Protein AF-B9DIA1-F1 (afdb_monomer_lite)

Structure (mmCIF, N/CA/C/O backbone):
data_AF-B9DIA1-F1
#
_entry.id   AF-B9DIA1-F1
#
loop_
_atom_site.group_PDB
_atom_site.id
_atom_site.type_symbol
_atom_site.label_atom_id
_atom_site.label_alt_id
_atom_site.label_comp_id
_atom_site.label_asym_id
_atom_site.label_entity_id
_atom_site.label_seq_id
_atom_site.pdbx_PDB_ins_code
_atom_site.Cartn_x
_atom_site.Cartn_y
_atom_site.Cartn_z
_atom_site.occupancy
_atom_site.B_iso_or_equiv
_atom_site.auth_seq_id
_atom_site.auth_comp_id
_atom_site.auth_asym_id
_atom_site.auth_atom_id
_atom_site.pdbx_PDB_model_num
ATOM 1 N N . MET A 1 1 ? 8.111 -30.195 0.431 1.00 26.09 1 MET A N 1
ATOM 2 C CA . MET A 1 1 ? 9.380 -29.649 0.959 1.00 26.09 1 MET A CA 1
ATOM 3 C C . MET A 1 1 ? 9.439 -28.210 0.476 1.00 26.09 1 MET A C 1
ATOM 5 O O . MET A 1 1 ? 9.763 -27.984 -0.678 1.00 26.09 1 MET A O 1
ATOM 9 N N . PHE A 1 2 ? 8.934 -27.266 1.271 1.00 26.45 2 PHE A N 1
ATOM 10 C CA . PHE A 1 2 ? 8.778 -25.879 0.830 1.00 26.45 2 PHE A CA 1
ATOM 11 C C . PHE A 1 2 ? 10.071 -25.127 1.120 1.00 26.45 2 PHE A C 1
ATOM 13 O O . PHE A 1 2 ? 10.396 -24.874 2.279 1.00 26.45 2 PHE A O 1
ATOM 20 N N . ALA A 1 3 ? 10.821 -24.806 0.069 1.00 26.73 3 ALA A N 1
ATOM 21 C CA . ALA A 1 3 ? 11.857 -23.794 0.146 1.00 26.73 3 ALA A CA 1
ATOM 22 C C . ALA A 1 3 ? 11.149 -22.438 0.263 1.00 26.73 3 ALA A C 1
ATOM 24 O O . ALA A 1 3 ? 10.861 -21.782 -0.731 1.00 26.73 3 ALA A O 1
ATOM 25 N N . VAL A 1 4 ? 10.802 -22.054 1.492 1.00 39.19 4 VAL A N 1
ATOM 26 C CA . VAL A 1 4 ? 10.502 -20.659 1.812 1.00 39.19 4 VAL A CA 1
ATOM 27 C C . VAL A 1 4 ? 11.806 -19.917 1.552 1.00 39.19 4 VAL A C 1
ATOM 29 O O . VAL A 1 4 ? 12.774 -20.090 2.294 1.00 39.19 4 VAL A O 1
ATOM 32 N N . GLY A 1 5 ? 11.876 -19.199 0.433 1.00 39.19 5 GLY A N 1
ATOM 33 C CA . GLY A 1 5 ? 13.055 -18.436 0.052 1.00 39.19 5 GLY A CA 1
ATOM 34 C C . GLY A 1 5 ? 13.429 -17.496 1.190 1.00 39.19 5 GLY A C 1
ATOM 35 O O . GLY A 1 5 ? 12.725 -16.526 1.466 1.00 39.19 5 GLY A O 1
ATOM 36 N N . HIS A 1 6 ? 14.530 -17.795 1.880 1.00 43.09 6 HIS A N 1
ATOM 37 C CA . HIS A 1 6 ? 15.148 -16.888 2.836 1.00 43.09 6 HIS A CA 1
ATOM 38 C C . HIS A 1 6 ? 15.770 -15.731 2.051 1.00 43.09 6 HIS A C 1
ATOM 40 O O . HIS A 1 6 ? 16.981 -15.676 1.840 1.00 43.09 6 HIS A O 1
ATOM 46 N N . SER A 1 7 ? 14.935 -14.800 1.593 1.00 57.72 7 SER A N 1
ATOM 47 C CA . SER A 1 7 ? 15.432 -13.556 1.031 1.00 57.72 7 SER A CA 1
ATOM 48 C C . SER A 1 7 ? 16.146 -12.786 2.134 1.00 57.72 7 SER A C 1
ATOM 50 O O . SER A 1 7 ? 15.556 -12.425 3.158 1.00 57.72 7 SER A O 1
ATOM 52 N N . LYS A 1 8 ? 17.423 -12.475 1.899 1.00 61.97 8 LYS A N 1
ATOM 53 C CA . LYS A 1 8 ? 18.201 -11.541 2.728 1.00 61.97 8 LYS A CA 1
ATOM 54 C C . LYS A 1 8 ? 17.528 -10.167 2.847 1.00 61.97 8 LYS A C 1
ATOM 56 O O . LYS A 1 8 ? 17.852 -9.411 3.761 1.00 61.97 8 LYS A O 1
ATOM 61 N N . TYR A 1 9 ? 16.576 -9.870 1.962 1.00 65.69 9 TYR A N 1
ATOM 62 C CA . TYR A 1 9 ? 15.891 -8.596 1.889 1.00 65.69 9 TYR A CA 1
ATOM 63 C C . TYR A 1 9 ? 14.468 -8.589 2.460 1.00 65.69 9 TYR A C 1
ATOM 65 O O . TYR A 1 9 ? 13.892 -7.522 2.607 1.00 65.69 9 TYR A O 1
ATOM 73 N N . ALA A 1 10 ? 13.911 -9.721 2.907 1.00 61.50 10 ALA A N 1
ATOM 74 C CA . ALA A 1 10 ? 12.612 -9.712 3.599 1.00 61.50 10 ALA A CA 1
ATOM 75 C C . ALA A 1 10 ? 12.605 -8.801 4.850 1.00 61.50 10 ALA A C 1
ATOM 77 O O . ALA A 1 10 ? 11.566 -8.336 5.295 1.00 61.50 10 ALA A O 1
ATOM 78 N N . LYS A 1 11 ? 13.783 -8.522 5.425 1.00 71.50 11 LYS A N 1
ATOM 79 C CA . LYS A 1 11 ? 13.953 -7.634 6.587 1.00 71.50 11 LYS A CA 1
ATOM 80 C C . LYS A 1 11 ? 13.955 -6.143 6.239 1.00 71.50 11 LYS A C 1
ATOM 82 O O . LYS A 1 11 ? 14.090 -5.319 7.143 1.00 71.50 11 LYS A O 1
ATOM 87 N N . THR A 1 12 ? 13.883 -5.795 4.957 1.00 75.12 12 THR A N 1
ATOM 88 C CA . THR A 1 12 ? 14.026 -4.414 4.478 1.00 75.12 12 THR A CA 1
ATOM 89 C C . THR A 1 12 ? 12.683 -3.737 4.218 1.00 75.12 12 THR A C 1
ATOM 91 O O . THR A 1 12 ? 12.644 -2.545 3.918 1.00 75.12 12 THR A O 1
ATOM 94 N N . THR A 1 13 ? 11.593 -4.486 4.362 1.00 84.00 13 THR A N 1
ATOM 95 C CA . THR A 1 13 ? 10.213 -4.019 4.245 1.00 84.00 13 THR A CA 1
ATOM 96 C C . THR A 1 13 ? 9.634 -3.718 5.618 1.00 84.00 13 THR A C 1
ATOM 98 O O . THR A 1 13 ? 10.047 -4.309 6.618 1.00 84.00 13 THR A O 1
ATOM 101 N N . ILE A 1 14 ? 8.659 -2.818 5.667 1.00 90.31 14 ILE A N 1
ATOM 102 C CA . ILE A 1 14 ? 7.935 -2.500 6.898 1.00 90.31 14 ILE A CA 1
ATOM 103 C C . ILE A 1 14 ? 6.969 -3.649 7.209 1.00 90.31 14 ILE A C 1
ATOM 105 O O . ILE A 1 14 ? 6.262 -4.135 6.328 1.00 90.31 14 ILE A O 1
ATOM 109 N N . SER A 1 15 ? 6.983 -4.115 8.454 1.00 89.81 15 SER A N 1
ATOM 110 C CA . SER A 1 15 ? 6.113 -5.190 8.943 1.00 89.81 15 SER A CA 1
ATOM 111 C C . SER A 1 15 ? 4.741 -4.678 9.392 1.00 89.81 15 SER A C 1
ATOM 113 O O . SER A 1 15 ? 4.555 -3.493 9.670 1.00 89.81 15 SER A O 1
ATOM 115 N N . ALA A 1 16 ? 3.774 -5.591 9.517 1.00 89.88 16 ALA A N 1
ATOM 116 C CA . ALA A 1 16 ? 2.449 -5.275 10.049 1.00 89.88 16 ALA A CA 1
ATOM 117 C C . ALA A 1 16 ? 2.522 -4.748 11.494 1.00 89.88 16 ALA A C 1
ATOM 119 O O . ALA A 1 16 ? 1.790 -3.831 11.860 1.00 89.88 16 ALA A O 1
ATOM 120 N N . GLU A 1 17 ? 3.428 -5.288 12.309 1.00 91.31 17 GLU A N 1
ATOM 121 C CA . GLU A 1 17 ? 3.658 -4.834 13.680 1.00 91.31 17 GLU A CA 1
ATOM 122 C C . GLU A 1 17 ? 4.217 -3.406 13.723 1.00 91.31 17 GLU A C 1
ATOM 124 O O . GLU A 1 17 ? 3.811 -2.613 14.569 1.00 91.31 17 GLU A O 1
ATOM 129 N N . GLU A 1 18 ? 5.118 -3.049 12.805 1.00 93.31 18 GLU A N 1
ATOM 130 C CA . GLU A 1 18 ? 5.654 -1.685 12.689 1.00 93.31 18 GLU A CA 1
ATOM 131 C C . GLU A 1 18 ? 4.580 -0.677 12.245 1.00 93.31 18 GLU A C 1
ATOM 133 O O . GLU A 1 18 ? 4.531 0.433 12.779 1.00 93.31 18 GLU A O 1
ATOM 138 N N . LEU A 1 19 ? 3.676 -1.071 11.338 1.00 90.75 19 LEU A N 1
ATOM 139 C CA . LEU A 1 19 ? 2.513 -0.256 10.963 1.00 90.75 19 LEU A CA 1
ATOM 140 C C . LEU A 1 19 ? 1.576 -0.024 12.154 1.00 90.75 19 LEU A C 1
ATOM 142 O O . LEU A 1 19 ? 1.240 1.119 12.453 1.00 90.75 19 LEU A O 1
ATOM 146 N N . LEU A 1 20 ? 1.218 -1.083 12.888 1.00 89.06 20 LEU A N 1
ATOM 147 C CA . LEU A 1 20 ? 0.354 -0.986 14.073 1.00 89.06 20 LEU A CA 1
ATOM 148 C C . LEU A 1 20 ? 0.977 -0.145 15.197 1.00 89.06 20 LEU A C 1
ATOM 150 O O . LEU A 1 20 ? 0.259 0.502 15.956 1.00 89.06 20 LEU A O 1
ATOM 154 N N . ASN A 1 21 ? 2.306 -0.145 15.299 1.00 93.06 21 ASN A N 1
ATOM 155 C CA . ASN A 1 21 ? 3.056 0.669 16.256 1.00 93.06 21 ASN A CA 1
ATOM 156 C C . ASN A 1 21 ? 3.363 2.083 15.736 1.00 93.06 21 ASN A C 1
ATOM 158 O O . ASN A 1 21 ? 4.085 2.833 16.399 1.00 93.06 21 ASN A O 1
ATOM 162 N N . HIS A 1 22 ? 2.862 2.441 14.551 1.00 91.56 22 HIS A N 1
ATOM 163 C CA . HIS A 1 22 ? 3.059 3.729 13.890 1.00 91.56 22 HIS A CA 1
ATOM 164 C C . HIS A 1 22 ? 4.525 4.167 13.762 1.00 91.56 22 HIS A C 1
ATOM 166 O O . HIS A 1 22 ? 4.839 5.367 13.710 1.00 91.56 22 HIS A O 1
ATOM 172 N N . SER A 1 23 ? 5.455 3.207 13.743 1.00 92.56 23 SER A N 1
ATOM 173 C CA . SER A 1 23 ? 6.879 3.497 13.649 1.00 92.56 23 SER A CA 1
ATOM 174 C C . SER A 1 23 ? 7.719 2.301 13.208 1.00 92.56 23 SER A C 1
ATOM 176 O O . SER A 1 23 ? 7.414 1.149 13.506 1.00 92.56 23 SER A O 1
ATOM 178 N N . TYR A 1 24 ? 8.819 2.593 12.520 1.00 92.62 24 TYR A N 1
ATOM 179 C CA . TYR A 1 24 ? 9.782 1.602 12.053 1.00 92.62 24 TYR A CA 1
ATOM 180 C C . TYR A 1 24 ? 11.210 2.140 12.144 1.00 92.62 24 TYR A C 1
ATOM 182 O O . TYR A 1 24 ? 11.447 3.351 12.172 1.00 92.62 24 TYR A O 1
ATOM 190 N N . GLU A 1 25 ? 12.179 1.229 12.171 1.00 91.88 25 GLU A N 1
ATOM 191 C CA . GLU A 1 25 ? 13.598 1.579 12.125 1.00 91.88 25 GLU A CA 1
ATOM 192 C C . GLU A 1 25 ? 14.085 1.585 10.669 1.00 91.88 25 GLU A C 1
ATOM 194 O O . GLU A 1 25 ? 14.024 0.562 9.979 1.00 91.88 25 GLU A O 1
ATOM 199 N N . LYS A 1 26 ? 14.588 2.734 10.207 1.00 89.62 26 LYS A N 1
ATOM 200 C CA . LYS A 1 26 ? 15.206 2.903 8.888 1.00 89.62 26 LYS A CA 1
ATOM 201 C C . LYS A 1 26 ? 16.724 2.958 9.009 1.00 89.62 26 LYS A C 1
ATOM 203 O O . LYS A 1 26 ? 17.257 3.648 9.878 1.00 89.62 26 LYS A O 1
ATOM 208 N N . LEU A 1 27 ? 17.422 2.270 8.110 1.00 85.56 27 LEU A N 1
ATOM 209 C CA . LEU A 1 27 ? 18.862 2.408 7.935 1.00 85.56 27 LEU A CA 1
ATOM 210 C C . LEU A 1 27 ? 19.152 3.590 7.003 1.00 85.56 27 LEU A C 1
ATOM 212 O O . LEU A 1 27 ? 18.959 3.486 5.795 1.00 85.56 27 LEU A O 1
ATOM 216 N N . ASP A 1 28 ? 19.645 4.688 7.568 1.00 79.44 28 ASP A N 1
ATOM 217 C CA . ASP A 1 28 ? 20.078 5.888 6.853 1.00 79.44 28 ASP A CA 1
ATOM 218 C C . ASP A 1 28 ? 21.578 6.100 7.083 1.00 79.44 28 ASP A C 1
ATOM 220 O O . ASP A 1 28 ? 22.024 6.295 8.214 1.00 79.44 28 ASP A O 1
ATOM 224 N N . SER A 1 29 ? 22.375 6.038 6.013 1.00 74.94 29 SER A N 1
ATOM 225 C CA . SER A 1 29 ? 23.811 6.355 6.045 1.00 74.94 29 SER A CA 1
ATOM 226 C C . SER A 1 29 ? 24.568 5.644 7.183 1.00 74.94 29 SER A C 1
ATOM 228 O O . SER A 1 29 ? 25.340 6.255 7.920 1.00 74.94 29 SER A O 1
ATOM 230 N N . LEU A 1 30 ? 24.311 4.334 7.335 1.00 76.31 30 LEU A N 1
ATOM 231 C CA . LEU A 1 30 ? 24.835 3.434 8.382 1.00 76.31 30 LEU A CA 1
ATOM 232 C C . LEU A 1 30 ? 24.306 3.675 9.808 1.00 76.31 30 LEU A C 1
ATOM 234 O O . LEU A 1 30 ? 24.687 2.951 10.729 1.00 76.31 30 LEU A O 1
ATOM 238 N N . LYS A 1 31 ? 23.404 4.636 10.006 1.00 85.88 31 LYS A N 1
ATOM 239 C CA . LYS A 1 31 ? 22.716 4.878 11.276 1.00 85.88 31 LYS A CA 1
ATOM 240 C C . LYS A 1 31 ? 21.294 4.343 11.224 1.00 85.88 31 LYS A C 1
ATOM 242 O O . LYS A 1 31 ? 20.602 4.436 10.217 1.00 85.88 31 LYS A O 1
ATOM 247 N N . LYS A 1 32 ? 20.852 3.792 12.347 1.00 89.31 32 LYS A N 1
ATOM 248 C CA . LYS A 1 32 ? 19.460 3.404 12.560 1.00 89.31 32 LYS A CA 1
ATOM 249 C C . LYS A 1 32 ? 18.694 4.615 13.073 1.00 89.31 32 LYS A C 1
ATOM 251 O O . LYS A 1 32 ? 19.095 5.215 14.069 1.00 89.31 32 LYS A O 1
ATOM 256 N N . VAL A 1 33 ? 17.632 4.987 12.373 1.00 91.12 33 VAL A N 1
ATOM 257 C CA . VAL A 1 33 ? 16.794 6.143 12.697 1.00 91.12 33 VAL A CA 1
ATOM 258 C C . VAL A 1 33 ? 15.352 5.676 12.821 1.00 91.12 33 VAL A C 1
ATOM 260 O O . VAL A 1 33 ? 14.835 5.015 11.922 1.00 91.12 33 VAL A O 1
ATOM 263 N N . GLN A 1 34 ? 14.690 6.045 13.917 1.00 93.31 34 GLN A N 1
ATOM 264 C CA . GLN A 1 34 ? 13.260 5.801 14.075 1.00 93.31 34 GLN A CA 1
ATOM 265 C C . GLN A 1 34 ? 12.476 6.740 13.151 1.00 93.31 34 GLN A C 1
ATOM 267 O O . GLN A 1 34 ? 12.693 7.955 13.155 1.00 93.31 34 GLN A O 1
ATOM 272 N N . LYS A 1 35 ? 11.555 6.190 12.365 1.00 90.75 35 LYS A N 1
ATOM 273 C CA . LYS A 1 35 ? 10.621 6.937 11.518 1.00 90.75 35 LYS A CA 1
ATOM 274 C C . LYS A 1 35 ? 9.199 6.649 11.973 1.00 90.75 35 LYS A C 1
ATOM 276 O O . LYS A 1 35 ? 8.885 5.513 12.316 1.00 90.75 35 LYS A O 1
ATOM 281 N N . SER A 1 36 ? 8.352 7.675 11.988 1.00 90.88 36 SER A N 1
ATOM 282 C CA . SER A 1 36 ? 6.913 7.482 12.167 1.00 90.88 36 SER A CA 1
ATOM 283 C C . SER A 1 36 ? 6.285 7.088 10.834 1.00 90.88 36 SER A C 1
ATOM 285 O O . SER A 1 36 ? 6.739 7.531 9.778 1.00 90.88 36 SER A O 1
ATOM 287 N N . ILE A 1 37 ? 5.254 6.257 10.895 1.00 90.12 37 ILE A N 1
ATOM 288 C CA . ILE A 1 37 ? 4.441 5.871 9.750 1.00 90.12 37 ILE A CA 1
ATOM 289 C C . ILE A 1 37 ? 2.981 5.798 10.180 1.00 90.12 37 ILE A C 1
ATOM 291 O O . ILE A 1 37 ? 2.674 5.360 11.284 1.00 90.12 37 ILE A O 1
ATOM 295 N N . GLN A 1 38 ? 2.085 6.259 9.316 1.00 87.12 38 GLN A N 1
ATOM 296 C CA . GLN A 1 38 ? 0.641 6.123 9.522 1.00 87.12 38 GLN A CA 1
ATOM 297 C C . GLN A 1 38 ? 0.062 5.101 8.554 1.00 87.12 38 GLN A C 1
ATOM 299 O O . GLN A 1 38 ? -0.690 4.225 8.963 1.00 87.12 38 GLN A O 1
ATOM 304 N N . ASN A 1 39 ? 0.484 5.193 7.293 1.00 88.94 39 ASN A N 1
ATOM 305 C CA . ASN A 1 39 ? 0.071 4.310 6.220 1.00 88.94 39 ASN A CA 1
ATOM 306 C C . ASN A 1 39 ? 1.285 3.974 5.348 1.00 88.94 39 ASN A C 1
ATOM 308 O O . ASN A 1 39 ? 2.238 4.754 5.305 1.00 88.94 39 ASN A O 1
ATOM 312 N N . ILE A 1 40 ? 1.228 2.850 4.642 1.00 91.75 40 ILE A N 1
ATOM 313 C CA . ILE A 1 40 ? 2.146 2.513 3.550 1.00 91.75 40 ILE A CA 1
ATOM 314 C C . ILE A 1 40 ? 1.403 2.629 2.222 1.00 91.75 40 ILE A C 1
ATOM 316 O O . I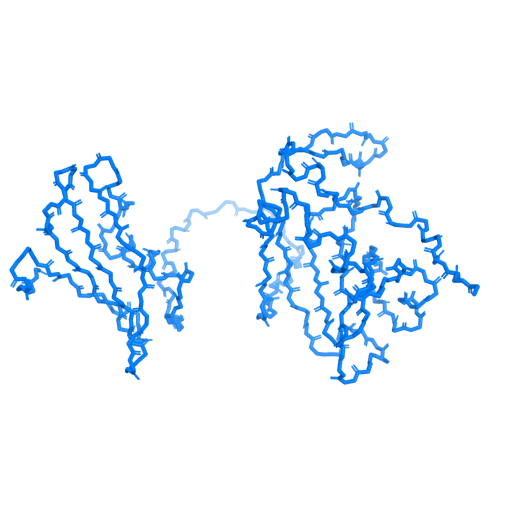LE A 1 40 ? 0.264 2.166 2.111 1.00 91.75 40 ILE A O 1
ATOM 320 N N . LYS A 1 41 ? 2.038 3.254 1.228 1.00 92.12 41 LYS A N 1
ATOM 321 C CA . LYS A 1 41 ? 1.460 3.434 -0.102 1.00 92.12 41 LYS A CA 1
ATOM 322 C C . LYS A 1 41 ? 2.241 2.600 -1.103 1.00 92.12 41 LYS A C 1
ATOM 324 O O . LYS A 1 41 ? 3.439 2.784 -1.282 1.00 92.12 41 LYS A O 1
ATOM 329 N N . PHE A 1 42 ? 1.533 1.727 -1.799 1.00 92.75 42 PHE A N 1
ATOM 330 C CA . PHE A 1 42 ? 2.033 1.054 -2.984 1.00 92.75 42 PHE A CA 1
ATOM 331 C C . PHE A 1 42 ? 1.466 1.733 -4.226 1.00 92.75 42 PHE A C 1
ATOM 333 O O . PHE A 1 42 ? 0.270 2.010 -4.297 1.00 92.75 42 PHE A O 1
ATOM 340 N N . GLN A 1 43 ? 2.309 1.990 -5.214 1.00 92.00 43 GLN A N 1
ATOM 341 C CA . GLN A 1 43 ? 1.903 2.502 -6.518 1.00 92.00 43 GLN A CA 1
ATOM 342 C C . GLN A 1 43 ? 2.279 1.505 -7.599 1.00 92.00 43 GLN A C 1
ATOM 344 O O . GLN A 1 43 ? 3.376 0.955 -7.569 1.00 92.00 43 GLN A O 1
ATOM 349 N N . ARG A 1 44 ? 1.371 1.253 -8.537 1.00 91.56 44 ARG A N 1
ATOM 350 C CA . ARG A 1 44 ? 1.633 0.377 -9.672 1.00 91.56 44 ARG A CA 1
ATOM 351 C C . ARG A 1 44 ? 2.705 0.997 -10.556 1.00 91.56 44 ARG A C 1
ATOM 353 O O . ARG A 1 44 ? 2.707 2.198 -10.794 1.00 91.56 44 ARG A O 1
ATOM 360 N N . THR A 1 45 ? 3.620 0.180 -11.041 1.00 87.56 45 THR A N 1
ATOM 361 C CA . THR A 1 45 ? 4.660 0.588 -11.981 1.00 87.56 45 THR A CA 1
ATOM 362 C C . THR A 1 45 ? 4.135 0.579 -13.413 1.00 87.56 45 THR A C 1
ATOM 364 O O . THR A 1 45 ? 3.107 -0.033 -13.701 1.00 87.56 45 THR A O 1
ATOM 367 N N . PHE A 1 46 ? 4.866 1.189 -14.344 1.00 83.06 46 PHE A N 1
ATOM 368 C CA . PHE A 1 46 ? 4.525 1.088 -15.764 1.00 83.06 46 PHE A CA 1
ATOM 369 C C . PHE A 1 46 ? 4.674 -0.348 -16.284 1.00 83.06 46 PHE A C 1
ATOM 371 O O . PHE A 1 46 ? 5.582 -1.081 -15.880 1.00 83.06 46 PHE A O 1
ATOM 378 N N . ASP A 1 47 ? 3.821 -0.725 -17.237 1.00 80.31 47 ASP A N 1
ATOM 379 C CA . ASP A 1 47 ? 3.948 -2.001 -17.938 1.00 80.31 47 ASP A CA 1
ATOM 380 C C . ASP A 1 47 ? 5.335 -2.121 -18.585 1.00 80.31 47 ASP A C 1
ATOM 382 O O . ASP A 1 47 ? 5.808 -1.222 -19.285 1.00 80.31 47 ASP A O 1
ATOM 386 N N . GLY A 1 48 ? 6.003 -3.250 -18.345 1.00 75.06 48 GLY A N 1
ATOM 387 C CA . GLY A 1 48 ? 7.347 -3.507 -18.862 1.00 75.06 48 GLY A CA 1
ATOM 388 C C . GLY A 1 48 ? 8.488 -2.885 -18.050 1.00 75.06 48 GLY A C 1
ATOM 389 O O . GLY A 1 48 ? 9.642 -3.042 -18.454 1.00 75.06 48 GLY A O 1
ATOM 390 N N . GLN A 1 49 ? 8.213 -2.247 -16.901 1.00 81.75 49 GLN A N 1
ATOM 391 C CA . GLN A 1 49 ? 9.256 -1.773 -15.975 1.00 81.75 49 GLN A CA 1
ATOM 392 C C . GLN A 1 49 ? 10.139 -2.921 -15.456 1.00 81.75 49 GLN A C 1
ATOM 394 O O . GLN A 1 49 ? 11.325 -2.704 -15.205 1.00 81.75 49 GLN A O 1
ATOM 399 N N . VAL A 1 50 ? 9.601 -4.144 -15.359 1.00 87.69 50 VAL A N 1
ATOM 400 C CA . VAL A 1 50 ? 10.364 -5.360 -15.044 1.00 87.69 50 VAL A CA 1
ATOM 401 C C . VAL A 1 50 ? 10.560 -6.193 -16.318 1.00 87.69 50 VAL A C 1
ATOM 403 O O . VAL A 1 50 ? 9.635 -6.877 -16.771 1.00 87.69 50 VAL A O 1
ATOM 406 N N . PRO A 1 51 ? 11.768 -6.202 -16.918 1.00 85.19 51 PRO A N 1
ATOM 407 C CA . PRO A 1 51 ? 12.030 -6.991 -18.113 1.00 85.19 51 PRO A CA 1
ATOM 408 C C . PRO A 1 51 ? 11.789 -8.485 -17.879 1.00 85.19 51 PRO A C 1
ATOM 410 O O . PRO A 1 51 ? 12.311 -9.081 -16.930 1.00 85.19 51 PRO A O 1
ATOM 413 N N . GLY A 1 52 ? 11.016 -9.094 -18.779 1.00 80.62 52 GLY A N 1
ATOM 414 C CA . GLY A 1 52 ? 10.667 -10.512 -18.723 1.00 80.62 52 GLY A CA 1
ATOM 415 C C . GLY A 1 52 ? 9.529 -10.856 -17.760 1.00 80.62 52 GLY A C 1
ATOM 416 O O . GLY A 1 52 ? 9.315 -12.043 -17.520 1.00 80.62 52 GLY A O 1
ATOM 417 N N . GLN A 1 53 ? 8.812 -9.867 -17.207 1.00 85.25 53 GLN A N 1
ATOM 418 C CA . GLN A 1 53 ? 7.614 -10.145 -16.412 1.00 85.25 53 GLN A CA 1
ATOM 419 C C . GLN A 1 53 ? 6.548 -10.881 -17.241 1.00 85.25 53 GLN A C 1
ATOM 421 O O . GLN A 1 53 ? 6.354 -10.550 -18.416 1.00 85.25 53 GLN A O 1
ATOM 426 N N . PRO A 1 54 ? 5.840 -11.867 -16.663 1.00 77.94 54 PRO A N 1
ATOM 427 C CA . PRO A 1 54 ? 4.696 -12.471 -17.327 1.00 77.94 54 PRO A CA 1
ATOM 428 C C . PRO A 1 54 ? 3.524 -11.479 -17.385 1.00 77.94 54 PRO A C 1
ATOM 430 O O . PRO A 1 54 ? 3.425 -10.559 -16.577 1.00 77.94 54 PRO A O 1
ATOM 433 N N . SER A 1 55 ? 2.612 -11.672 -18.340 1.00 79.69 55 SER A N 1
ATOM 434 C CA . SER A 1 55 ? 1.502 -10.741 -18.599 1.00 79.69 55 SER A CA 1
ATOM 435 C C . SER A 1 55 ? 0.465 -10.659 -17.477 1.00 79.69 55 SER A C 1
ATOM 437 O O . SER A 1 55 ? -0.331 -9.732 -17.462 1.00 79.69 55 SER A O 1
ATOM 439 N N . ASN A 1 56 ? 0.435 -11.642 -16.575 1.00 81.56 56 ASN A N 1
ATOM 440 C CA . ASN A 1 56 ? -0.445 -11.673 -15.407 1.00 81.56 56 ASN A CA 1
ATOM 441 C C . ASN A 1 56 ? 0.268 -11.219 -14.122 1.00 81.56 56 ASN A C 1
ATOM 443 O O . ASN A 1 56 ? -0.147 -11.601 -13.028 1.00 81.56 56 ASN A O 1
ATOM 447 N N . MET A 1 57 ? 1.384 -10.497 -14.253 1.00 85.81 57 MET A N 1
ATOM 448 C CA . MET A 1 57 ? 2.115 -9.949 -13.121 1.00 85.81 57 MET A CA 1
ATOM 449 C C . MET A 1 57 ? 2.024 -8.434 -13.110 1.00 85.81 57 MET A C 1
ATOM 451 O O . MET A 1 57 ? 2.544 -7.768 -14.007 1.00 85.81 57 MET A O 1
ATOM 455 N N . ASP A 1 58 ? 1.442 -7.928 -12.034 1.00 91.56 58 ASP A N 1
ATOM 456 C CA . ASP A 1 58 ? 1.450 -6.516 -11.700 1.00 91.56 58 ASP A CA 1
ATOM 457 C C . ASP A 1 58 ? 2.599 -6.231 -10.748 1.00 91.56 58 ASP A C 1
ATOM 459 O O . ASP A 1 58 ? 2.953 -7.050 -9.896 1.00 91.56 58 ASP A O 1
ATOM 463 N N . VAL A 1 59 ? 3.224 -5.074 -10.914 1.00 92.75 59 VAL A N 1
ATOM 464 C CA . VAL A 1 59 ? 4.356 -4.661 -10.094 1.00 92.75 59 VAL A CA 1
ATOM 465 C C . VAL A 1 59 ? 4.007 -3.335 -9.450 1.00 92.75 59 VAL A C 1
ATOM 467 O O . VAL A 1 59 ? 3.442 -2.447 -10.082 1.00 92.75 59 VAL A O 1
ATOM 470 N N . TYR A 1 60 ? 4.315 -3.236 -8.166 1.00 93.44 60 TYR A N 1
ATOM 471 C CA . TYR A 1 60 ? 4.077 -2.065 -7.350 1.00 93.44 60 TYR A CA 1
ATOM 472 C C . TYR A 1 60 ? 5.354 -1.675 -6.620 1.00 93.44 60 TYR A C 1
ATOM 474 O O . TYR A 1 60 ? 6.185 -2.528 -6.302 1.00 93.44 60 TYR A O 1
ATOM 482 N N . GLU A 1 61 ? 5.484 -0.400 -6.292 1.00 92.12 61 GLU A N 1
ATOM 483 C CA . GLU A 1 61 ? 6.595 0.142 -5.522 1.00 92.12 61 GLU A CA 1
ATOM 484 C C . GLU A 1 61 ? 6.106 1.009 -4.357 1.00 92.12 61 GLU A C 1
ATOM 486 O O . GLU A 1 61 ? 5.009 1.563 -4.390 1.00 92.12 61 GLU A O 1
ATOM 491 N N . SER A 1 62 ? 6.912 1.099 -3.303 1.00 91.56 62 SER A N 1
ATOM 492 C CA . SER A 1 62 ? 6.646 1.895 -2.102 1.00 91.56 62 SER A CA 1
ATOM 493 C C . SER A 1 62 ? 7.907 2.645 -1.689 1.00 91.56 62 SER A C 1
ATOM 495 O O . SER A 1 62 ? 8.980 2.045 -1.541 1.00 91.56 62 SER A O 1
ATOM 497 N N . TYR A 1 63 ? 7.773 3.950 -1.450 1.00 88.69 63 TYR A N 1
ATOM 498 C CA . TYR A 1 63 ? 8.851 4.803 -0.932 1.00 88.69 63 TYR A CA 1
ATOM 499 C C . TYR A 1 63 ? 9.090 4.586 0.561 1.00 88.69 63 TYR A C 1
ATOM 501 O O . TYR A 1 63 ? 10.182 4.860 1.077 1.00 88.69 63 TYR A O 1
ATOM 509 N N . GLU A 1 64 ? 8.102 4.040 1.267 1.00 88.88 64 GLU A N 1
ATOM 510 C CA . GLU A 1 64 ? 8.260 3.589 2.636 1.00 88.88 64 GLU A CA 1
ATOM 511 C C . GLU A 1 64 ? 9.048 2.271 2.647 1.00 88.88 64 GLU A C 1
ATOM 513 O O . GLU A 1 64 ? 8.568 1.197 2.273 1.00 88.88 64 GLU A O 1
ATOM 518 N N . SER A 1 65 ? 10.309 2.357 3.068 1.00 87.62 65 SER A N 1
ATOM 519 C CA . SER A 1 65 ? 11.198 1.208 3.202 1.00 87.62 65 SER A CA 1
ATOM 520 C C . SER A 1 65 ? 12.190 1.404 4.346 1.00 87.62 65 SER A C 1
ATOM 522 O O . SER A 1 65 ? 12.512 2.528 4.755 1.00 87.62 65 SER A O 1
ATOM 524 N N . LYS A 1 66 ? 12.721 0.288 4.854 1.00 87.62 66 LYS A N 1
ATOM 525 C CA . LYS A 1 66 ? 13.724 0.288 5.929 1.00 87.62 66 LYS A CA 1
ATOM 526 C C . LYS A 1 66 ? 15.141 0.548 5.413 1.00 87.62 66 LYS A C 1
ATOM 528 O O . LYS A 1 66 ? 16.065 0.633 6.219 1.00 87.62 66 LYS A O 1
ATOM 533 N N . GLY A 1 67 ? 15.326 0.667 4.099 1.00 82.19 67 GLY A N 1
ATOM 534 C CA . GLY A 1 67 ? 16.612 0.944 3.462 1.00 82.19 67 GLY A CA 1
ATOM 535 C C . GLY A 1 67 ? 16.600 2.211 2.609 1.00 82.19 67 GLY A C 1
ATOM 536 O O . GLY A 1 67 ? 15.660 3.002 2.630 1.00 82.19 67 GLY A O 1
ATOM 537 N N . ASN A 1 68 ? 17.669 2.398 1.838 1.00 80.50 68 ASN A N 1
ATOM 538 C CA . ASN A 1 68 ? 17.831 3.530 0.919 1.00 80.50 68 ASN A CA 1
ATOM 539 C C . ASN A 1 68 ? 17.386 3.181 -0.514 1.00 80.50 68 ASN A C 1
ATOM 541 O O . ASN A 1 68 ? 18.034 3.563 -1.481 1.00 80.50 68 ASN A O 1
ATOM 545 N N . TYR A 1 69 ? 16.319 2.399 -0.637 1.00 84.44 69 TYR A N 1
ATOM 546 C CA . TYR A 1 69 ? 15.768 1.875 -1.891 1.00 84.44 69 TYR A CA 1
ATOM 547 C C . TYR A 1 69 ? 14.246 1.787 -1.771 1.00 84.44 69 TYR A C 1
ATOM 549 O O . TYR A 1 69 ? 13.743 1.722 -0.648 1.00 84.44 69 TYR A O 1
ATOM 557 N N . LEU A 1 70 ? 13.510 1.764 -2.882 1.00 88.75 70 LEU A N 1
ATOM 558 C CA . LEU A 1 70 ? 12.071 1.493 -2.837 1.00 88.75 70 LEU A CA 1
ATOM 559 C C . LEU A 1 70 ? 11.823 0.029 -2.462 1.00 88.75 70 LEU A C 1
ATOM 561 O O . LEU A 1 70 ? 12.683 -0.837 -2.645 1.00 88.75 70 LEU A O 1
ATOM 565 N N . THR A 1 71 ? 10.650 -0.251 -1.910 1.00 89.62 71 THR A N 1
ATOM 566 C CA . THR A 1 71 ? 10.150 -1.619 -1.771 1.00 89.62 71 THR A CA 1
ATOM 567 C C . THR A 1 71 ? 9.372 -1.967 -3.028 1.00 89.62 71 THR A C 1
ATOM 569 O O . THR A 1 71 ? 8.380 -1.310 -3.304 1.00 89.62 71 THR A O 1
ATOM 572 N N . MET A 1 72 ? 9.772 -3.011 -3.744 1.00 90.38 72 MET A N 1
ATOM 573 C CA . MET A 1 72 ? 9.040 -3.571 -4.876 1.00 90.38 72 MET A CA 1
ATOM 574 C C . MET A 1 72 ? 8.184 -4.760 -4.426 1.00 90.38 72 MET A C 1
ATOM 576 O O . MET A 1 72 ? 8.643 -5.633 -3.681 1.00 90.38 72 MET A O 1
ATOM 580 N N . MET A 1 73 ? 6.946 -4.797 -4.904 1.00 91.44 73 MET A N 1
ATOM 581 C CA . MET A 1 73 ? 5.974 -5.863 -4.710 1.00 91.44 73 MET A CA 1
ATOM 582 C C . MET A 1 73 ? 5.454 -6.307 -6.078 1.00 91.44 73 MET A C 1
ATOM 584 O O . MET A 1 73 ? 4.670 -5.600 -6.699 1.00 91.44 73 MET A O 1
ATOM 588 N N . ALA A 1 74 ? 5.873 -7.480 -6.544 1.00 91.31 74 ALA A N 1
ATOM 589 C CA . ALA A 1 74 ? 5.320 -8.092 -7.747 1.00 91.31 74 ALA A CA 1
ATOM 590 C C . ALA A 1 74 ? 4.252 -9.118 -7.363 1.00 91.31 74 ALA A C 1
ATOM 592 O O . ALA A 1 74 ? 4.487 -9.959 -6.494 1.00 91.31 74 ALA A O 1
ATOM 593 N N . MET A 1 75 ? 3.086 -9.061 -7.993 1.00 90.75 75 MET A N 1
ATOM 594 C CA . MET A 1 75 ? 1.926 -9.876 -7.658 1.00 90.75 75 MET A CA 1
ATOM 595 C C . MET A 1 75 ? 1.375 -10.567 -8.900 1.00 90.75 75 MET A C 1
ATOM 597 O O . MET A 1 75 ? 1.268 -9.976 -9.964 1.00 90.75 75 MET A O 1
ATOM 601 N N . THR A 1 76 ? 1.012 -11.832 -8.736 1.00 85.38 76 THR A N 1
ATOM 602 C CA . THR A 1 76 ? 0.224 -12.629 -9.684 1.00 85.38 76 THR A CA 1
ATOM 603 C C . THR A 1 76 ? -1.024 -13.140 -8.966 1.00 85.38 76 THR A C 1
ATOM 605 O O . THR A 1 76 ? -1.140 -12.996 -7.748 1.00 85.38 76 THR A O 1
ATOM 608 N N . ASP A 1 77 ? -1.891 -13.871 -9.668 1.00 81.94 77 ASP A N 1
ATOM 609 C CA . ASP A 1 77 ? -3.088 -14.500 -9.082 1.00 81.94 77 ASP A CA 1
ATOM 610 C C . ASP A 1 77 ? -2.803 -15.432 -7.885 1.00 81.94 77 ASP A C 1
ATOM 612 O O . ASP A 1 77 ? -3.705 -15.761 -7.115 1.00 81.94 77 ASP A O 1
ATOM 616 N N . SER A 1 78 ? -1.563 -15.917 -7.734 1.00 83.50 78 SER A N 1
ATOM 617 C CA . SER A 1 78 ? -1.222 -16.938 -6.730 1.00 83.50 78 SER A CA 1
ATOM 618 C C . SER A 1 78 ? 0.015 -16.641 -5.890 1.00 83.50 78 SER A C 1
ATOM 620 O O . SER A 1 78 ? 0.202 -17.276 -4.846 1.00 83.50 78 SER A O 1
ATOM 622 N N . GLN A 1 79 ? 0.863 -15.704 -6.313 1.00 87.25 79 GLN A N 1
ATOM 623 C CA . GLN A 1 79 ? 2.125 -15.401 -5.643 1.00 87.25 79 GLN A CA 1
ATOM 624 C C . GLN A 1 79 ? 2.377 -13.904 -5.534 1.00 87.25 79 GLN A C 1
ATOM 626 O O . GLN A 1 79 ? 2.049 -13.141 -6.439 1.00 87.25 79 GLN A O 1
ATOM 631 N N . ILE A 1 80 ? 3.026 -13.527 -4.438 1.00 91.25 80 ILE A N 1
ATOM 632 C CA . ILE A 1 80 ? 3.582 -12.201 -4.200 1.00 91.25 80 ILE A CA 1
ATOM 633 C C . ILE A 1 80 ? 5.088 -12.344 -3.990 1.00 91.25 80 ILE A C 1
ATOM 635 O O . ILE A 1 80 ? 5.548 -13.237 -3.276 1.00 91.25 80 ILE A O 1
ATOM 639 N N . ILE A 1 81 ? 5.854 -11.462 -4.617 1.00 89.75 81 ILE A N 1
ATOM 640 C CA . ILE A 1 81 ? 7.303 -11.368 -4.505 1.00 89.75 81 ILE A CA 1
ATOM 641 C C . ILE A 1 81 ? 7.624 -9.991 -3.945 1.00 89.75 81 ILE A C 1
ATOM 643 O O . ILE A 1 81 ? 7.238 -8.982 -4.530 1.00 89.75 81 ILE A O 1
ATOM 647 N N . ILE A 1 82 ? 8.340 -9.949 -2.825 1.00 89.31 82 ILE A N 1
ATOM 648 C CA . ILE A 1 82 ? 8.743 -8.695 -2.188 1.00 89.31 82 ILE A CA 1
ATOM 649 C C . ILE A 1 82 ? 10.264 -8.592 -2.180 1.00 89.31 82 ILE A C 1
ATOM 651 O O . ILE A 1 82 ? 10.957 -9.503 -1.716 1.00 89.31 82 ILE A O 1
ATOM 655 N N . MET A 1 83 ? 10.794 -7.476 -2.671 1.00 85.88 83 MET A N 1
ATOM 656 C CA . MET A 1 83 ? 12.228 -7.197 -2.664 1.00 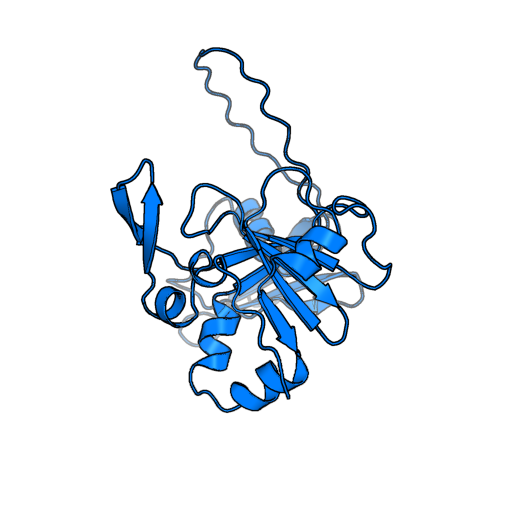85.88 83 MET A CA 1
ATOM 657 C C . MET A 1 83 ? 12.509 -5.693 -2.725 1.00 85.88 83 MET A C 1
ATOM 659 O O . MET A 1 83 ? 11.632 -4.923 -3.092 1.00 85.88 83 MET A O 1
ATOM 663 N N . PRO A 1 84 ? 13.717 -5.238 -2.381 1.00 83.12 84 PRO A N 1
ATOM 664 C CA . PRO A 1 84 ? 14.126 -3.866 -2.615 1.00 83.12 84 PRO A CA 1
ATOM 665 C C . PRO A 1 84 ? 14.378 -3.627 -4.100 1.00 83.12 84 PRO A C 1
ATOM 667 O O . PRO A 1 84 ? 14.986 -4.466 -4.766 1.00 83.12 84 PRO A O 1
ATOM 670 N N . GLU A 1 85 ? 13.985 -2.458 -4.588 1.00 75.62 85 GLU A N 1
ATOM 671 C CA . GLU A 1 85 ? 14.345 -2.012 -5.927 1.00 75.62 85 GLU A CA 1
ATOM 672 C C . GLU A 1 85 ? 15.838 -1.655 -5.974 1.00 75.62 85 GLU A C 1
ATOM 674 O O . GLU A 1 85 ? 16.345 -0.872 -5.164 1.00 75.62 85 GLU A O 1
ATOM 679 N N . GLN A 1 86 ? 16.570 -2.252 -6.915 1.00 68.25 86 GLN A N 1
ATOM 680 C CA . GLN A 1 86 ? 17.999 -1.996 -7.124 1.00 68.25 86 GLN A CA 1
ATOM 681 C C . GLN A 1 86 ? 18.264 -1.646 -8.588 1.00 68.25 86 GLN A C 1
ATOM 683 O O . GLN A 1 86 ? 18.899 -2.408 -9.317 1.00 68.25 86 GLN A O 1
ATOM 688 N N . GLY A 1 87 ? 17.763 -0.485 -9.015 1.00 69.81 87 GLY A N 1
ATOM 689 C CA . GLY A 1 87 ? 17.773 -0.093 -10.423 1.00 69.81 87 GLY A CA 1
ATOM 690 C C . GLY A 1 87 ? 16.820 -0.969 -11.236 1.00 69.81 87 GLY A C 1
ATOM 691 O O . GLY A 1 87 ? 15.767 -1.362 -10.748 1.00 69.81 87 GLY A O 1
ATOM 692 N N . THR A 1 88 ? 17.183 -1.304 -12.474 1.00 68.31 88 THR A N 1
ATOM 693 C CA . THR A 1 88 ? 16.343 -2.168 -13.314 1.00 68.31 88 THR A CA 1
ATOM 694 C C . THR A 1 88 ? 16.416 -3.622 -12.844 1.00 68.31 88 THR A C 1
ATOM 696 O O . THR A 1 88 ? 17.415 -4.308 -13.073 1.00 68.31 88 THR A O 1
ATOM 699 N N . ASN A 1 89 ? 15.346 -4.108 -12.214 1.00 79.31 89 ASN A N 1
ATOM 700 C CA . ASN A 1 89 ? 15.198 -5.510 -11.837 1.00 79.31 89 ASN A CA 1
ATOM 701 C C . ASN A 1 89 ? 14.505 -6.312 -12.950 1.00 79.31 89 ASN A C 1
ATOM 703 O O . ASN A 1 89 ? 13.460 -5.919 -13.451 1.00 79.31 89 ASN A O 1
ATOM 707 N N . THR A 1 90 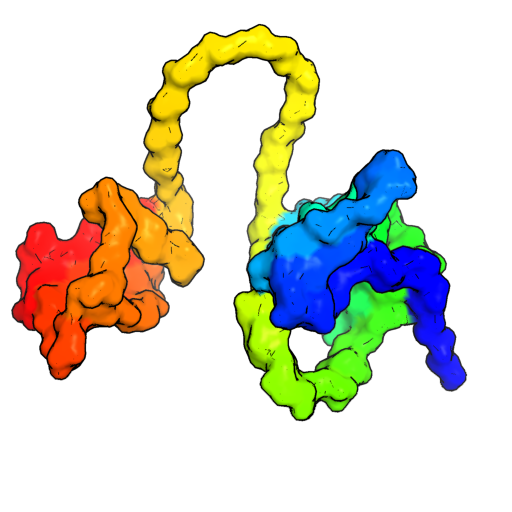? 15.076 -7.456 -13.329 1.00 85.69 90 THR A N 1
ATOM 708 C CA . THR A 1 90 ? 14.459 -8.427 -14.255 1.00 85.69 90 THR A CA 1
ATOM 709 C C . THR A 1 90 ? 13.599 -9.436 -13.502 1.00 85.69 90 THR A C 1
ATOM 711 O O . THR A 1 90 ? 13.855 -9.717 -12.330 1.00 85.69 90 THR A O 1
ATOM 714 N N . TYR A 1 91 ? 12.640 -10.067 -14.182 1.00 84.69 91 TYR A N 1
ATOM 715 C CA . TYR A 1 91 ? 11.798 -11.095 -13.563 1.00 84.69 91 TYR A CA 1
ATOM 716 C C . TYR A 1 91 ? 12.610 -12.254 -12.953 1.00 84.69 91 TYR A C 1
ATOM 718 O O . TYR A 1 91 ? 12.305 -12.710 -11.855 1.00 84.69 91 TYR A O 1
ATOM 726 N N . GLN A 1 92 ? 13.711 -12.674 -13.589 1.00 81.00 92 GLN A N 1
ATOM 727 C CA . GLN A 1 92 ? 14.586 -13.707 -13.022 1.00 81.00 92 GLN A CA 1
ATOM 728 C C . GLN A 1 92 ? 15.237 -13.256 -11.704 1.00 81.00 92 GLN A C 1
ATOM 730 O O . GLN A 1 92 ? 15.321 -14.033 -10.760 1.00 81.00 92 GLN A O 1
ATOM 735 N N . GLN A 1 93 ? 15.642 -11.987 -11.594 1.00 82.81 93 GLN A N 1
ATOM 736 C CA . GLN A 1 93 ? 16.203 -11.450 -10.348 1.00 82.81 93 GLN A CA 1
ATOM 737 C C . GLN A 1 93 ? 15.159 -11.369 -9.228 1.00 82.81 93 GLN A C 1
ATOM 739 O O . GLN A 1 93 ? 15.507 -11.575 -8.065 1.00 82.81 93 GLN A O 1
ATOM 744 N N . LEU A 1 94 ? 13.892 -11.109 -9.565 1.00 83.88 94 LEU A N 1
ATOM 745 C CA . LEU A 1 94 ? 12.786 -11.190 -8.607 1.00 83.88 94 LEU A CA 1
ATOM 746 C C . LEU A 1 94 ? 12.662 -12.610 -8.044 1.00 83.88 94 LEU A C 1
ATOM 748 O O . LEU A 1 94 ? 12.539 -12.773 -6.832 1.00 83.88 94 LEU A O 1
ATOM 752 N N . LEU A 1 95 ? 12.757 -13.631 -8.898 1.00 81.38 95 LEU A N 1
ATOM 753 C CA . LEU A 1 95 ? 12.699 -15.033 -8.475 1.00 81.38 95 LEU A CA 1
ATOM 754 C C . LEU A 1 95 ? 13.924 -15.463 -7.653 1.00 81.38 95 LEU A C 1
ATOM 756 O O . LEU A 1 95 ? 13.780 -16.191 -6.673 1.00 81.38 95 LEU A O 1
ATOM 760 N N . ASP A 1 96 ? 15.118 -15.002 -8.024 1.00 79.50 96 ASP A N 1
ATOM 761 C CA . ASP A 1 96 ? 16.369 -15.419 -7.379 1.00 79.50 96 ASP A CA 1
ATOM 762 C C . ASP A 1 96 ? 16.572 -14.774 -5.995 1.00 79.50 96 ASP A C 1
ATOM 764 O O . ASP A 1 96 ? 17.172 -15.379 -5.102 1.00 79.50 96 ASP A O 1
ATOM 768 N N . TYR A 1 97 ? 16.101 -13.535 -5.806 1.00 79.50 97 TYR A N 1
ATOM 769 C CA . TYR A 1 97 ? 16.400 -12.734 -4.609 1.00 79.50 97 TYR A CA 1
ATOM 770 C C . TYR A 1 97 ? 15.178 -12.322 -3.792 1.00 79.50 97 TYR A C 1
ATOM 772 O O . TYR A 1 97 ? 15.330 -11.933 -2.624 1.00 79.50 97 TYR A O 1
ATOM 780 N N . GLY A 1 98 ? 13.988 -12.365 -4.383 1.00 82.31 98 GLY A N 1
ATOM 781 C CA . GLY A 1 98 ? 12.762 -11.933 -3.739 1.00 82.31 98 GLY A CA 1
ATOM 782 C C . GLY A 1 98 ? 12.306 -12.868 -2.630 1.00 82.31 98 GLY A C 1
ATOM 783 O O . GLY A 1 98 ? 12.591 -14.066 -2.607 1.00 82.31 98 GLY A O 1
ATOM 784 N N . ALA A 1 99 ? 11.592 -12.297 -1.667 1.00 86.19 99 ALA A N 1
ATOM 785 C CA . ALA A 1 99 ? 10.812 -13.073 -0.723 1.00 86.19 99 ALA A CA 1
ATOM 786 C C . ALA A 1 99 ? 9.511 -13.478 -1.423 1.00 86.19 99 ALA A C 1
ATOM 788 O O . ALA A 1 99 ? 8.650 -12.630 -1.649 1.00 86.19 99 ALA A O 1
ATOM 789 N N . ILE A 1 100 ? 9.406 -14.750 -1.803 1.00 85.69 100 ILE A N 1
ATOM 790 C CA . ILE A 1 100 ? 8.255 -15.284 -2.536 1.00 85.69 100 ILE A CA 1
ATOM 791 C C . ILE A 1 100 ? 7.277 -15.906 -1.545 1.00 85.69 100 ILE A C 1
ATOM 793 O O . ILE A 1 100 ? 7.650 -16.774 -0.751 1.00 85.69 100 ILE A O 1
ATOM 797 N N . TYR A 1 101 ? 6.016 -15.498 -1.627 1.00 85.56 101 TYR A N 1
ATOM 798 C CA . TYR A 1 101 ? 4.935 -16.025 -0.809 1.00 85.56 101 TYR A CA 1
ATOM 799 C C . TYR A 1 101 ? 3.762 -16.464 -1.677 1.00 85.56 101 TYR A C 1
ATOM 801 O O . TYR A 1 101 ? 3.452 -15.851 -2.697 1.00 85.56 101 TYR A O 1
ATOM 809 N N . ASN A 1 102 ? 3.075 -17.514 -1.238 1.00 90.69 102 ASN A N 1
ATOM 810 C CA . ASN A 1 102 ? 1.821 -17.945 -1.834 1.00 90.69 102 ASN A CA 1
ATOM 811 C C . ASN A 1 102 ? 0.649 -17.150 -1.227 1.00 90.69 102 ASN A C 1
ATOM 813 O O . ASN A 1 102 ? 0.520 -17.087 -0.003 1.00 90.69 102 ASN A O 1
ATOM 817 N N . LEU A 1 103 ? -0.214 -16.564 -2.067 1.00 88.00 103 LEU A N 1
ATOM 818 C CA . LEU A 1 103 ? -1.336 -15.731 -1.607 1.00 88.00 103 LEU A CA 1
ATOM 819 C C . LEU A 1 103 ? -2.331 -16.519 -0.751 1.00 88.00 103 LEU A C 1
ATOM 821 O O . LEU A 1 103 ? -2.803 -16.010 0.264 1.00 88.00 103 LEU A O 1
ATOM 825 N N . LYS A 1 104 ? -2.634 -17.763 -1.134 1.00 87.12 104 LYS A N 1
ATOM 826 C CA . LYS A 1 104 ? -3.572 -18.612 -0.395 1.00 87.12 104 LYS A CA 1
ATOM 827 C C . LYS A 1 104 ? -3.030 -18.936 0.992 1.00 87.12 104 LYS A C 1
ATOM 829 O O . LYS A 1 104 ? -3.763 -18.804 1.965 1.00 87.12 104 LYS A O 1
ATOM 834 N N . ASP A 1 105 ? -1.756 -19.306 1.089 1.00 90.81 105 ASP A N 1
ATOM 835 C CA . ASP A 1 105 ? -1.126 -19.615 2.376 1.00 90.81 105 ASP A CA 1
ATOM 836 C C . ASP A 1 105 ? -1.088 -18.385 3.292 1.00 90.81 105 ASP A C 1
ATOM 838 O O . ASP A 1 105 ? -1.351 -18.498 4.489 1.00 90.81 105 ASP A O 1
ATOM 842 N N . LEU A 1 106 ? -0.802 -17.200 2.739 1.00 88.88 106 LEU A N 1
ATOM 843 C CA . LEU A 1 106 ? -0.858 -15.946 3.493 1.00 88.88 106 LEU A CA 1
ATOM 844 C C . LEU A 1 106 ? -2.278 -15.644 3.979 1.00 88.88 106 LEU A C 1
ATOM 846 O O . LEU A 1 106 ? -2.463 -15.354 5.160 1.00 88.88 106 LEU A O 1
ATOM 850 N N . TYR A 1 107 ? -3.277 -15.737 3.102 1.00 87.12 107 TYR A N 1
ATOM 851 C CA . TYR A 1 107 ? -4.666 -15.488 3.476 1.00 87.12 107 TYR A CA 1
ATOM 852 C C . TYR A 1 107 ? -5.132 -16.459 4.562 1.00 87.12 107 TYR A C 1
ATOM 854 O O . TYR A 1 107 ? -5.598 -16.026 5.609 1.00 87.12 107 TYR A O 1
ATOM 862 N N . GLU A 1 108 ? -4.929 -17.763 4.377 1.00 93.19 108 GLU A N 1
ATOM 863 C CA . GLU A 1 108 ? -5.310 -18.780 5.363 1.00 93.19 108 GLU A CA 1
ATOM 864 C C . GLU A 1 108 ? -4.617 -18.574 6.713 1.00 93.19 108 GLU A C 1
ATOM 866 O O . GLU A 1 108 ? -5.231 -18.775 7.759 1.00 93.19 108 GLU A O 1
ATOM 871 N N . LYS A 1 109 ? -3.359 -18.125 6.706 1.00 92.19 109 LYS A N 1
ATOM 872 C CA . LYS A 1 109 ? -2.600 -17.844 7.928 1.00 92.19 109 LYS A CA 1
ATOM 873 C C . LYS A 1 109 ? -3.109 -16.618 8.689 1.00 92.19 109 LYS A C 1
ATOM 875 O O . LYS A 1 109 ? -2.999 -16.591 9.914 1.00 92.19 109 LYS A O 1
ATOM 880 N N . TYR A 1 110 ? -3.599 -15.592 7.991 1.00 89.44 110 TYR A N 1
ATOM 881 C CA . TYR A 1 110 ? -3.874 -14.279 8.587 1.00 89.44 110 TYR A CA 1
ATOM 882 C C . TYR A 1 110 ? -5.347 -13.852 8.580 1.00 89.44 110 TYR A C 1
ATOM 884 O O . TYR A 1 110 ? -5.665 -12.877 9.258 1.00 89.44 110 TYR A O 1
ATOM 892 N N . LYS A 1 111 ? -6.250 -14.564 7.893 1.00 89.06 111 LYS A N 1
ATOM 893 C CA . LYS A 1 111 ? -7.682 -14.213 7.788 1.00 89.06 111 LYS A CA 1
ATOM 894 C C . LYS A 1 111 ? -8.394 -14.075 9.137 1.00 89.06 111 LYS A C 1
ATOM 896 O O . LYS A 1 111 ? -9.272 -13.233 9.267 1.00 89.06 111 LYS A O 1
ATOM 901 N N . ASP A 1 112 ? -7.973 -14.849 10.138 1.00 93.31 112 ASP A N 1
ATOM 902 C CA . ASP A 1 112 ? -8.555 -14.839 11.488 1.00 93.31 112 ASP A CA 1
ATOM 903 C C . ASP A 1 112 ? -7.777 -13.936 12.467 1.00 93.31 112 ASP A C 1
ATOM 905 O O . ASP A 1 112 ? -8.053 -13.910 13.668 1.00 93.31 112 ASP A O 1
ATOM 909 N N . ASN A 1 113 ? -6.771 -13.192 11.989 1.00 92.62 113 ASN A N 1
ATOM 910 C CA . ASN A 1 113 ? -6.013 -12.279 12.836 1.00 92.62 113 ASN A CA 1
ATOM 911 C C . ASN A 1 113 ? -6.894 -11.070 13.219 1.00 92.62 113 ASN A C 1
ATOM 913 O O . ASN A 1 113 ? -7.356 -10.351 12.331 1.00 92.62 113 ASN A O 1
ATOM 917 N N . PRO A 1 114 ? -7.077 -10.758 14.518 1.00 92.50 114 PRO A N 1
ATOM 918 C CA . PRO A 1 114 ? -7.937 -9.653 14.957 1.00 92.50 114 PRO A CA 1
ATOM 919 C C . PRO A 1 114 ? -7.457 -8.266 14.500 1.00 92.50 114 PRO A C 1
ATOM 921 O O . PRO A 1 114 ? -8.224 -7.304 14.527 1.00 92.50 114 PRO A O 1
ATOM 924 N N . ASN A 1 115 ? -6.193 -8.137 14.089 1.00 90.19 115 ASN A N 1
ATOM 925 C CA . ASN A 1 115 ? -5.642 -6.902 13.540 1.00 90.19 115 ASN A CA 1
ATOM 926 C C . ASN A 1 115 ? -5.646 -6.865 12.004 1.00 90.19 115 ASN A C 1
ATOM 928 O O . ASN A 1 115 ? -5.216 -5.856 11.453 1.00 90.19 115 ASN A O 1
ATOM 932 N N . PHE A 1 116 ? -6.142 -7.900 11.311 1.00 85.62 116 PHE A N 1
ATOM 933 C CA . PHE A 1 116 ? -6.139 -7.968 9.844 1.00 85.62 116 PHE A CA 1
ATOM 934 C C . PHE A 1 116 ? -6.771 -6.720 9.216 1.00 85.62 116 PHE A C 1
ATOM 936 O O . PHE A 1 116 ? -6.097 -5.988 8.498 1.00 85.62 116 PHE A O 1
ATOM 943 N N . SER A 1 117 ? -8.016 -6.395 9.580 1.00 87.25 117 SER A N 1
ATOM 944 C CA . SER A 1 117 ? -8.710 -5.215 9.044 1.00 87.25 117 SER A CA 1
ATOM 945 C C . SER A 1 117 ? -8.019 -3.896 9.395 1.00 87.25 117 SER A C 1
ATOM 947 O O . SER A 1 117 ? -8.050 -2.959 8.605 1.00 87.25 117 SER A O 1
ATOM 949 N N . LYS A 1 118 ? -7.368 -3.809 10.564 1.00 85.50 118 LYS A N 1
ATOM 950 C CA . LYS A 1 118 ? -6.628 -2.600 10.958 1.00 85.50 118 LYS A CA 1
ATOM 951 C C . LYS A 1 118 ? -5.409 -2.388 10.069 1.00 85.50 118 LYS A C 1
ATOM 953 O O . LYS A 1 118 ? -5.201 -1.280 9.600 1.00 85.50 118 LYS A O 1
ATOM 958 N N . VAL A 1 119 ? -4.640 -3.450 9.830 1.00 88.62 119 VAL A N 1
ATOM 959 C CA . VAL A 1 119 ? -3.456 -3.407 8.964 1.00 88.62 119 VAL A CA 1
ATOM 960 C C . VAL A 1 119 ? -3.862 -3.103 7.525 1.00 88.62 119 VAL A C 1
ATOM 962 O O . VAL A 1 119 ? -3.237 -2.257 6.899 1.00 88.62 119 VAL A O 1
ATOM 965 N N . VAL A 1 120 ? -4.937 -3.718 7.019 1.00 86.56 120 VAL A N 1
ATOM 966 C CA . VAL A 1 120 ? -5.467 -3.432 5.674 1.00 86.56 120 VAL A CA 1
ATOM 967 C C . VAL A 1 120 ? -5.820 -1.951 5.518 1.00 86.56 120 VAL A C 1
ATOM 969 O O . VAL A 1 120 ? -5.449 -1.348 4.521 1.00 86.56 120 VAL A O 1
ATOM 972 N N . AS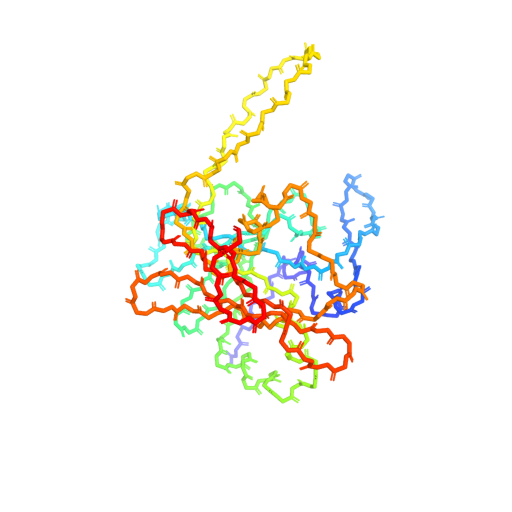N A 1 121 ? -6.445 -1.333 6.523 1.00 88.25 121 ASN A N 1
ATOM 973 C CA . ASN A 1 121 ? -6.784 0.094 6.483 1.00 88.25 121 ASN A CA 1
ATOM 974 C C . ASN A 1 121 ? -5.563 1.034 6.535 1.00 88.25 121 ASN A C 1
ATOM 976 O O . ASN A 1 121 ? -5.711 2.219 6.255 1.00 88.25 121 ASN A O 1
ATOM 980 N N . MET A 1 122 ? -4.381 0.527 6.898 1.00 89.50 122 MET A N 1
ATOM 981 C CA . MET A 1 122 ? -3.112 1.269 6.889 1.00 89.50 122 MET A CA 1
ATOM 982 C C . MET A 1 122 ? -2.331 1.078 5.579 1.00 89.50 122 MET A C 1
ATOM 984 O O . MET A 1 122 ? -1.228 1.604 5.441 1.00 89.50 122 MET A O 1
ATOM 988 N N . ILE A 1 123 ? -2.857 0.307 4.623 1.00 90.00 123 ILE A N 1
ATOM 989 C CA . ILE A 1 123 ? -2.218 0.043 3.332 1.00 90.00 123 ILE A CA 1
ATOM 990 C C . ILE A 1 123 ? -3.086 0.651 2.235 1.00 90.00 123 ILE A C 1
ATOM 992 O O . ILE A 1 123 ? -4.278 0.364 2.142 1.00 90.00 123 ILE A O 1
ATOM 996 N N . SER A 1 124 ? -2.484 1.461 1.369 1.00 90.31 124 SER A N 1
ATOM 997 C CA . SER A 1 124 ? -3.128 1.951 0.152 1.00 90.31 124 SER A CA 1
ATOM 998 C C . SER A 1 124 ? -2.396 1.445 -1.084 1.00 90.31 124 SER A C 1
ATOM 1000 O O . SER A 1 124 ? -1.171 1.341 -1.102 1.00 90.31 124 SER A O 1
ATOM 1002 N N . VAL A 1 125 ? -3.164 1.109 -2.120 1.00 89.75 125 VAL A N 1
ATOM 1003 C CA . VAL A 1 125 ? -2.646 0.666 -3.417 1.00 89.75 125 VAL A CA 1
ATOM 1004 C C . VAL A 1 125 ? -3.217 1.586 -4.492 1.00 89.75 125 VAL A C 1
ATOM 1006 O O . VAL A 1 125 ? -4.432 1.747 -4.589 1.00 89.75 125 VAL A O 1
ATOM 1009 N N . SER A 1 126 ? -2.341 2.214 -5.271 1.00 89.19 126 SER A N 1
ATOM 1010 C CA . SER A 1 126 ? -2.696 2.997 -6.453 1.00 89.19 126 SER A CA 1
ATOM 1011 C C . SER A 1 126 ? -2.439 2.170 -7.703 1.00 89.19 126 SER A C 1
ATOM 1013 O O . SER A 1 126 ? -1.301 1.806 -7.978 1.00 89.19 126 SER A O 1
ATOM 1015 N N . GLU A 1 127 ? -3.485 1.924 -8.486 1.00 85.12 127 GLU A N 1
ATOM 1016 C CA . GLU A 1 127 ? -3.391 1.223 -9.775 1.00 85.12 127 GLU A CA 1
ATOM 1017 C C . GLU A 1 127 ? -2.887 2.114 -10.911 1.00 85.12 127 GLU A C 1
ATOM 1019 O O . GLU A 1 127 ? -2.578 1.631 -11.995 1.00 85.12 127 GLU A O 1
ATOM 1024 N N . THR A 1 128 ? -2.821 3.425 -10.686 1.00 79.94 128 THR A N 1
ATOM 1025 C CA . THR A 1 128 ? -2.305 4.365 -11.681 1.00 79.94 128 THR A CA 1
ATOM 1026 C C . THR A 1 128 ? -0.820 4.589 -11.419 1.00 79.94 128 THR A C 1
ATOM 1028 O O . THR A 1 128 ? -0.488 5.064 -10.326 1.00 79.94 128 THR A O 1
ATOM 1031 N N . PRO A 1 129 ? 0.064 4.282 -12.387 1.00 71.31 129 PRO A N 1
ATOM 1032 C CA . PRO A 1 129 ? 1.464 4.655 -12.291 1.00 71.31 129 PRO A CA 1
ATOM 1033 C C . PRO A 1 129 ? 1.611 6.168 -12.201 1.00 71.31 129 PRO A C 1
ATOM 1035 O O . PRO A 1 129 ? 1.066 6.908 -13.023 1.00 71.31 129 PRO A O 1
ATOM 1038 N N . GLU A 1 130 ? 2.343 6.640 -11.196 1.00 61.59 130 GLU A N 1
ATOM 1039 C CA . GLU A 1 130 ? 2.672 8.056 -11.092 1.00 61.59 130 GLU A CA 1
ATOM 1040 C C . GLU A 1 130 ? 3.821 8.374 -12.051 1.00 61.59 130 GLU A C 1
ATOM 1042 O O . GLU A 1 130 ? 4.904 7.790 -11.993 1.00 61.59 130 GLU A O 1
ATOM 1047 N N . VAL A 1 131 ? 3.589 9.323 -12.959 1.00 47.66 131 VAL A N 1
ATOM 1048 C CA . VAL A 1 131 ? 4.654 9.864 -13.801 1.00 47.66 131 VAL A CA 1
ATOM 1049 C C . VAL A 1 131 ? 5.495 10.780 -12.921 1.00 47.66 131 VAL A C 1
ATOM 1051 O O . VAL A 1 131 ? 5.178 11.954 -12.740 1.00 47.66 131 VAL A O 1
ATOM 1054 N N . GLY A 1 132 ? 6.571 10.246 -12.350 1.00 40.25 132 GLY A N 1
ATOM 1055 C CA . GLY A 1 132 ? 7.599 11.084 -11.754 1.00 40.25 132 GLY A CA 1
ATOM 1056 C C . GLY A 1 132 ? 8.160 12.000 -12.839 1.00 40.25 132 GLY A C 1
ATOM 1057 O O . GLY A 1 132 ? 8.820 11.533 -13.770 1.00 40.25 132 GLY A O 1
ATOM 1058 N N . THR A 1 133 ? 7.917 13.309 -12.742 1.00 31.84 133 THR A N 1
ATOM 1059 C CA . THR A 1 133 ? 8.775 14.279 -13.416 1.00 31.84 133 THR A CA 1
ATOM 1060 C C . THR A 1 133 ? 10.180 14.011 -12.901 1.00 31.84 133 THR A C 1
ATOM 1062 O O . THR A 1 133 ? 10.495 14.210 -11.731 1.00 31.84 133 THR A O 1
ATOM 1065 N N . SER A 1 134 ? 11.020 13.444 -13.761 1.00 33.34 134 SER A N 1
ATOM 1066 C CA . SER A 1 134 ? 12.418 13.206 -13.453 1.00 33.34 134 SER A CA 1
ATOM 1067 C C . SER A 1 134 ? 13.050 14.552 -13.103 1.00 33.34 134 SER A C 1
ATOM 1069 O O . SER A 1 134 ? 13.345 15.342 -14.004 1.00 33.34 134 SER A O 1
ATOM 1071 N N . SER A 1 135 ? 13.242 14.826 -11.815 1.00 30.70 135 SER A N 1
ATOM 1072 C CA . SER A 1 135 ? 14.068 15.931 -11.345 1.00 30.70 135 SER A CA 1
ATOM 1073 C C . SER A 1 135 ? 15.503 15.634 -11.757 1.00 30.70 135 SER A C 1
ATOM 1075 O O . SER A 1 135 ? 16.287 15.038 -11.020 1.00 30.70 135 SER A O 1
ATOM 1077 N N . LYS A 1 136 ? 15.835 16.019 -12.991 1.00 33.47 136 LYS A N 1
ATOM 1078 C CA . LYS A 1 136 ? 17.205 16.337 -13.353 1.00 33.47 136 LYS A CA 1
ATOM 1079 C C . LYS A 1 136 ? 17.610 17.503 -12.468 1.00 33.47 136 LYS A C 1
ATOM 1081 O O . LYS A 1 136 ? 16.907 18.506 -12.391 1.00 33.47 136 LYS A O 1
ATOM 1086 N N . SER A 1 137 ? 18.717 17.298 -11.778 1.00 36.88 137 SER A N 1
ATOM 1087 C CA . SER A 1 137 ? 19.477 18.296 -11.055 1.00 36.88 137 SER A CA 1
ATOM 1088 C C . SER A 1 137 ? 19.476 19.618 -11.814 1.00 36.88 137 SER A C 1
ATOM 1090 O O . SER A 1 137 ? 19.946 19.643 -12.946 1.00 36.88 137 SER A O 1
ATOM 1092 N N . ASP A 1 138 ? 19.005 20.693 -11.191 1.00 29.09 138 ASP A N 1
ATOM 1093 C CA . ASP A 1 138 ? 19.638 21.985 -11.381 1.00 29.09 138 ASP A CA 1
ATOM 1094 C C . ASP A 1 138 ? 19.343 22.952 -10.237 1.00 29.09 138 ASP A C 1
ATOM 1096 O O . ASP A 1 138 ? 18.366 22.855 -9.498 1.00 29.09 138 ASP A O 1
ATOM 1100 N N . SER A 1 139 ? 20.337 23.808 -10.080 1.00 31.61 139 SER A N 1
ATOM 1101 C CA . SER A 1 139 ? 20.676 24.696 -8.984 1.00 31.61 139 SER A CA 1
ATOM 1102 C C . SER A 1 139 ? 19.554 25.612 -8.479 1.00 31.61 139 SER A C 1
ATOM 1104 O O . SER A 1 139 ? 18.674 26.045 -9.216 1.00 31.61 139 SER A O 1
ATOM 1106 N N . SER A 1 140 ? 19.678 25.959 -7.199 1.00 39.06 140 SER A N 1
ATOM 1107 C CA . SER A 1 140 ? 18.932 26.950 -6.426 1.00 39.06 140 SER A CA 1
ATOM 1108 C C . SER A 1 140 ? 18.461 28.175 -7.215 1.00 39.06 140 SER A C 1
ATOM 1110 O O . SER A 1 140 ? 19.276 28.835 -7.859 1.00 39.06 140 SER A O 1
ATOM 1112 N N . SER A 1 141 ? 17.198 28.570 -7.026 1.00 29.41 141 SER A N 1
ATOM 1113 C CA . SER A 1 141 ? 16.787 29.960 -6.759 1.00 29.41 141 SER A CA 1
ATOM 1114 C C . SER A 1 141 ? 15.314 30.008 -6.354 1.00 29.41 141 SER A C 1
ATOM 1116 O O . SER A 1 141 ? 14.442 29.487 -7.044 1.00 29.41 141 SER A O 1
ATOM 1118 N N . GLU A 1 142 ? 15.055 30.639 -5.212 1.00 42.97 142 GLU A N 1
ATOM 1119 C CA . GLU A 1 142 ? 13.724 30.975 -4.719 1.00 42.97 142 GLU A CA 1
ATOM 1120 C C . GLU A 1 142 ? 12.931 31.770 -5.760 1.00 42.97 142 GLU A C 1
ATOM 1122 O O . GLU A 1 142 ? 13.376 32.812 -6.239 1.00 42.97 142 GLU A O 1
ATOM 1127 N N . SER A 1 143 ? 11.700 31.345 -6.032 1.00 27.78 143 SER A N 1
ATOM 1128 C CA . SER A 1 143 ? 10.628 32.288 -6.334 1.00 27.78 143 SER A CA 1
ATOM 1129 C C . SER A 1 143 ? 9.284 31.701 -5.915 1.00 27.78 143 SER A C 1
ATOM 1131 O O . SER A 1 143 ? 8.942 30.561 -6.216 1.00 27.78 143 SER A O 1
ATOM 1133 N N . ASN A 1 144 ? 8.553 32.496 -5.137 1.00 43.75 144 ASN A N 1
ATOM 1134 C CA . ASN A 1 144 ? 7.179 32.237 -4.745 1.00 43.75 144 ASN A CA 1
ATOM 1135 C C . ASN A 1 144 ? 6.301 32.193 -5.999 1.00 43.75 144 ASN A C 1
ATOM 1137 O O . ASN A 1 144 ? 6.129 33.217 -6.658 1.00 43.75 144 ASN A O 1
ATOM 1141 N N . ALA A 1 145 ? 5.677 31.052 -6.265 1.00 32.47 145 ALA A N 1
ATOM 1142 C CA . ALA A 1 145 ? 4.505 30.978 -7.120 1.00 32.47 145 ALA A CA 1
ATOM 1143 C C . ALA A 1 145 ? 3.481 30.073 -6.435 1.00 32.47 145 ALA A C 1
ATOM 1145 O O . ALA A 1 145 ? 3.646 28.860 -6.345 1.00 32.47 145 ALA A O 1
ATOM 1146 N N . LYS A 1 146 ? 2.432 30.702 -5.895 1.00 46.22 146 LYS A N 1
ATOM 1147 C CA . LYS A 1 146 ? 1.171 30.025 -5.609 1.00 46.22 146 LYS A CA 1
ATOM 1148 C C . LYS A 1 146 ? 0.661 29.484 -6.938 1.00 46.22 146 LYS A C 1
ATOM 1150 O O . LYS A 1 146 ? 0.237 30.277 -7.773 1.00 46.22 146 LYS A O 1
ATOM 1155 N N . GLU A 1 147 ? 0.688 28.176 -7.125 1.00 34.16 147 GLU A N 1
ATOM 1156 C CA . GLU A 1 147 ? -0.001 27.553 -8.246 1.00 34.16 147 GLU A CA 1
ATOM 1157 C C . GLU A 1 147 ? -1.108 26.665 -7.686 1.00 34.16 147 GLU A C 1
ATOM 1159 O O . GLU A 1 147 ? -0.896 25.540 -7.243 1.00 34.16 147 GLU A O 1
ATOM 1164 N N . SER A 1 148 ? -2.305 27.250 -7.632 1.00 45.28 148 SER A N 1
ATOM 1165 C CA . SER A 1 148 ? -3.561 26.528 -7.491 1.00 45.28 148 SER A CA 1
ATOM 1166 C C . SER A 1 148 ? -3.682 25.568 -8.670 1.00 45.28 148 SER A C 1
ATOM 1168 O O . SER A 1 148 ? -4.051 25.975 -9.770 1.00 45.28 148 SER A O 1
ATOM 1170 N N . THR A 1 149 ? -3.355 24.295 -8.473 1.00 35.16 149 THR A N 1
ATOM 1171 C CA . THR A 1 149 ? -3.608 23.276 -9.490 1.00 35.16 149 THR A CA 1
ATOM 1172 C C . THR A 1 149 ? -5.041 22.777 -9.323 1.00 35.16 149 THR A C 1
ATOM 1174 O O . THR A 1 149 ? -5.287 21.755 -8.685 1.00 35.16 149 THR A O 1
ATOM 1177 N N . SER A 1 150 ? -6.008 23.507 -9.895 1.00 46.00 150 SER A N 1
ATOM 1178 C CA . SER A 1 150 ? -7.348 22.970 -10.165 1.00 46.00 150 SER A CA 1
ATOM 1179 C C . SER A 1 150 ? -7.187 21.736 -11.053 1.00 46.00 150 SER A C 1
ATOM 1181 O O . SER A 1 150 ? -7.076 21.839 -12.272 1.00 46.00 150 SER A O 1
ATOM 1183 N N . SER A 1 151 ? -7.112 20.556 -10.443 1.00 45.50 151 SER A N 1
ATOM 1184 C CA . SER A 1 151 ? -6.963 19.304 -11.181 1.00 45.50 151 SER A CA 1
ATOM 1185 C C . SER A 1 151 ? -8.283 18.949 -11.857 1.00 45.50 151 SER A C 1
ATOM 1187 O O . SER A 1 151 ? -9.178 18.415 -11.207 1.00 45.50 151 SER A O 1
ATOM 1189 N N . SER A 1 152 ? -8.409 19.199 -13.160 1.00 48.59 152 SER A N 1
ATOM 1190 C CA . SER A 1 152 ? -9.477 18.664 -14.020 1.00 48.59 152 SER A CA 1
ATOM 1191 C C . SER A 1 152 ? -9.272 17.159 -14.288 1.00 48.59 152 SER A C 1
ATOM 1193 O O . SER A 1 152 ? -9.136 16.724 -15.431 1.00 48.59 152 SER A O 1
ATOM 1195 N N . GLY A 1 153 ? -9.144 16.374 -13.218 1.00 58.28 153 GLY A N 1
ATOM 1196 C CA . GLY A 1 153 ? -9.032 14.917 -13.244 1.00 58.28 153 GLY A CA 1
ATOM 1197 C C . GLY A 1 153 ? -10.366 14.251 -12.913 1.00 58.28 153 GLY A C 1
ATOM 1198 O O . GLY A 1 153 ? -11.205 14.841 -12.234 1.00 58.28 153 GLY A O 1
ATOM 1199 N N . THR A 1 154 ? -10.549 13.016 -13.380 1.00 76.00 154 THR A N 1
ATOM 1200 C CA . THR A 1 154 ? -11.734 12.186 -13.116 1.00 76.00 154 THR A CA 1
ATOM 1201 C C . THR A 1 154 ? -12.070 12.135 -11.623 1.00 76.00 154 THR A C 1
ATOM 1203 O O . THR A 1 154 ? -11.191 11.933 -10.779 1.00 76.00 154 THR A O 1
ATOM 1206 N N . VAL A 1 155 ? -13.349 12.308 -11.284 1.00 79.12 155 VAL A N 1
ATOM 1207 C CA . VAL A 1 155 ? -13.816 12.252 -9.892 1.00 79.12 155 VAL A CA 1
ATOM 1208 C C . VAL A 1 155 ? -13.858 10.808 -9.403 1.00 79.12 155 VAL A C 1
ATOM 1210 O O . VAL A 1 155 ? -14.417 9.918 -10.044 1.00 79.12 155 VAL A O 1
ATOM 1213 N N . THR A 1 156 ? -13.249 10.573 -8.247 1.00 81.69 156 THR A N 1
ATOM 1214 C CA . THR A 1 156 ? -13.120 9.270 -7.594 1.00 81.69 156 THR A CA 1
ATOM 1215 C C . THR A 1 156 ? -13.482 9.400 -6.117 1.00 81.69 156 THR A C 1
ATOM 1217 O O . THR A 1 156 ? -13.411 10.486 -5.546 1.00 81.69 156 THR A O 1
ATOM 1220 N N . ARG A 1 157 ? -13.782 8.279 -5.447 1.00 77.94 157 ARG A N 1
ATOM 1221 C CA . ARG A 1 157 ? -14.022 8.259 -3.990 1.00 77.94 157 ARG A CA 1
ATOM 1222 C C . ARG A 1 157 ? -12.900 8.917 -3.182 1.00 77.94 157 ARG A C 1
ATOM 1224 O O . ARG A 1 157 ? -13.155 9.433 -2.104 1.00 77.94 157 ARG A O 1
ATOM 1231 N N . ALA A 1 158 ? -11.666 8.854 -3.685 1.00 78.31 158 ALA A N 1
ATOM 1232 C CA . ALA A 1 158 ? -10.493 9.380 -3.001 1.00 78.31 158 ALA A CA 1
ATOM 1233 C C . ALA A 1 158 ? -10.396 10.909 -3.087 1.00 78.31 158 ALA A C 1
ATOM 1235 O O . ALA A 1 158 ? -9.994 11.526 -2.111 1.00 78.31 158 ALA A O 1
ATOM 1236 N N . ASN A 1 159 ? -10.786 11.510 -4.217 1.00 81.00 159 ASN A N 1
ATOM 1237 C CA . ASN A 1 159 ? -10.684 12.959 -4.418 1.00 81.00 159 ASN A CA 1
ATOM 1238 C C . ASN A 1 159 ? -12.010 13.705 -4.218 1.00 81.00 159 ASN A C 1
ATOM 1240 O O . ASN A 1 159 ? -12.009 14.929 -4.207 1.00 81.00 159 ASN A O 1
ATOM 1244 N N . VAL A 1 160 ? -13.138 13.006 -4.053 1.00 87.06 160 VAL A N 1
ATOM 1245 C CA . VAL A 1 160 ? -14.459 13.640 -3.921 1.00 87.06 160 VAL A CA 1
ATOM 1246 C C . VAL A 1 160 ? -14.526 14.617 -2.743 1.00 87.06 160 VAL A C 1
ATOM 1248 O O . VAL A 1 160 ? -15.135 15.673 -2.869 1.00 87.06 160 VAL A O 1
ATOM 1251 N N . ILE A 1 161 ? -13.870 14.305 -1.620 1.00 89.69 161 ILE A N 1
ATOM 1252 C CA . ILE A 1 161 ? -13.810 15.209 -0.465 1.00 89.69 161 ILE A CA 1
ATOM 1253 C C . ILE A 1 161 ? -12.911 16.402 -0.769 1.00 89.69 161 ILE A C 1
ATOM 1255 O O . ILE A 1 161 ? -13.327 17.529 -0.531 1.00 89.69 161 ILE A O 1
ATOM 1259 N N . A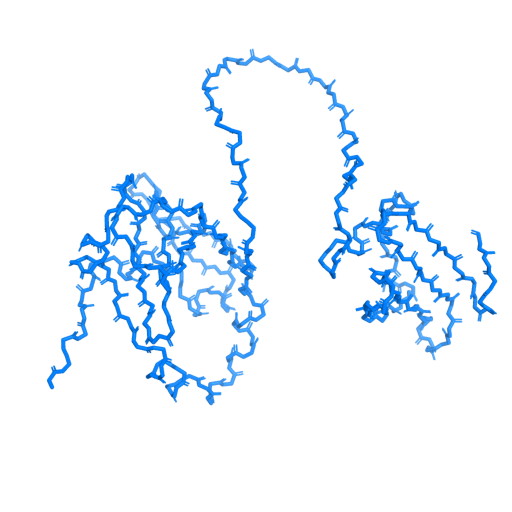SP A 1 162 ? -11.742 16.175 -1.370 1.00 87.31 162 ASP A N 1
ATOM 1260 C CA . ASP A 1 162 ? -10.826 17.251 -1.760 1.00 87.31 162 ASP A CA 1
ATOM 1261 C C . ASP A 1 162 ? -11.500 18.235 -2.726 1.00 87.31 162 ASP A C 1
ATOM 1263 O O . ASP A 1 162 ? -11.366 19.441 -2.573 1.00 87.31 162 ASP A O 1
ATOM 1267 N N . LYS A 1 163 ? -12.313 17.739 -3.669 1.00 84.62 163 LYS A N 1
ATOM 1268 C CA . LYS A 1 163 ? -13.105 18.579 -4.581 1.00 84.62 163 LYS A CA 1
ATOM 1269 C C . LYS A 1 163 ? -14.083 19.484 -3.846 1.00 84.62 163 LYS A C 1
ATOM 1271 O O . LYS A 1 163 ? -14.256 20.636 -4.235 1.00 84.62 163 LYS A O 1
ATOM 1276 N N . VAL A 1 164 ? -14.716 18.972 -2.795 1.00 92.50 164 VAL A N 1
ATOM 1277 C CA . VAL A 1 164 ? -15.630 19.767 -1.973 1.00 92.50 164 VAL A CA 1
ATOM 1278 C C . VAL A 1 164 ? -14.861 20.741 -1.077 1.00 92.50 164 VAL A C 1
ATOM 1280 O O . VAL A 1 164 ? -15.279 21.888 -0.965 1.00 92.50 164 VAL A O 1
ATOM 1283 N N . GLU A 1 165 ? -13.726 20.347 -0.493 1.00 90.19 165 GLU A N 1
ATOM 1284 C CA . GLU A 1 165 ? -12.867 21.262 0.281 1.00 90.19 165 GLU A CA 1
ATOM 1285 C C . GLU A 1 165 ? -12.307 22.396 -0.597 1.00 90.19 165 GLU A C 1
ATOM 1287 O O . GLU A 1 165 ? -12.264 23.549 -0.165 1.00 90.19 165 GLU A O 1
ATOM 1292 N N . ASP A 1 166 ? -11.949 22.097 -1.850 1.00 86.62 166 ASP A N 1
ATOM 1293 C CA . ASP A 1 166 ? -11.536 23.083 -2.853 1.00 86.62 166 ASP A CA 1
ATOM 1294 C C . ASP A 1 166 ? -12.684 24.042 -3.209 1.00 86.62 166 ASP A C 1
ATOM 1296 O O . ASP A 1 166 ? -12.468 25.252 -3.294 1.00 86.62 166 ASP A O 1
ATOM 1300 N N . TYR A 1 167 ? -13.905 23.520 -3.391 1.00 91.19 167 TYR A N 1
ATOM 1301 C CA . TYR A 1 167 ? -15.112 24.315 -3.652 1.00 91.19 167 TYR A CA 1
ATOM 1302 C C . TYR A 1 167 ? -15.459 25.250 -2.484 1.00 91.19 167 TYR A C 1
AT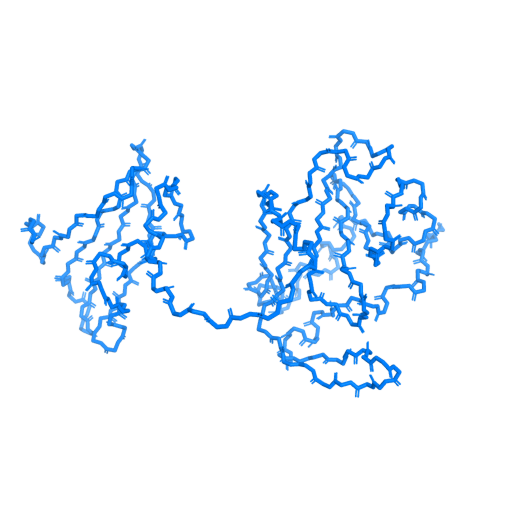OM 1304 O O . TYR A 1 167 ? -15.738 26.429 -2.692 1.00 91.19 167 TYR A O 1
ATOM 1312 N N . GLU A 1 168 ? -15.403 24.746 -1.251 1.00 85.12 168 GLU A N 1
ATOM 1313 C CA . GLU A 1 168 ? -15.654 25.524 -0.031 1.00 85.12 168 GLU A CA 1
ATOM 1314 C C . GLU A 1 168 ? -14.494 26.491 0.289 1.00 85.12 168 GLU A C 1
ATOM 1316 O O . GLU A 1 168 ? -14.654 27.451 1.048 1.00 85.12 168 GLU A O 1
ATOM 1321 N N . GLY A 1 169 ? -13.302 26.249 -0.265 1.00 90.44 169 GLY A N 1
ATOM 1322 C CA . GLY A 1 169 ? -12.079 27.001 0.023 1.00 90.44 169 GLY A CA 1
ATOM 1323 C C . GLY A 1 169 ? -11.507 26.741 1.423 1.00 90.44 169 GLY A C 1
ATOM 1324 O O . GLY A 1 169 ? -10.649 27.495 1.891 1.00 90.44 169 GLY A O 1
ATOM 1325 N N . HIS A 1 170 ? -11.993 25.708 2.114 1.00 87.56 170 HIS A N 1
ATOM 1326 C CA . HIS A 1 170 ? -11.566 25.308 3.453 1.00 87.56 170 HIS A CA 1
ATOM 1327 C C . HIS A 1 170 ? -11.905 23.837 3.734 1.00 87.56 170 HIS A C 1
ATOM 1329 O O . HIS A 1 170 ? -12.677 23.206 3.018 1.00 87.56 170 HIS A O 1
ATOM 1335 N N . LYS A 1 171 ? -11.320 23.286 4.807 1.00 87.38 171 LYS A N 1
ATOM 1336 C CA . LYS A 1 171 ? -11.596 21.909 5.231 1.00 87.38 171 LYS A CA 1
ATOM 1337 C C . LYS A 1 171 ? -13.019 21.750 5.745 1.00 87.38 171 LYS A C 1
ATOM 1339 O O . LYS A 1 171 ? -13.509 22.626 6.457 1.00 87.38 171 LYS A O 1
ATOM 1344 N N . LEU A 1 172 ? -13.631 20.600 5.469 1.00 90.00 172 LEU A N 1
ATOM 1345 C CA . LEU A 1 172 ? -14.983 20.299 5.932 1.00 90.00 172 LEU A CA 1
ATOM 1346 C C . LEU A 1 172 ? -15.070 20.352 7.464 1.00 90.00 172 LEU A C 1
ATOM 1348 O O . LEU A 1 172 ? -14.286 19.723 8.182 1.00 90.00 172 LEU A O 1
ATOM 1352 N N . ASP A 1 173 ? -16.059 21.087 7.978 1.00 92.75 173 ASP A N 1
ATOM 1353 C CA . ASP A 1 173 ? -16.245 21.268 9.419 1.00 92.75 173 ASP A CA 1
ATOM 1354 C C . ASP A 1 173 ? -16.807 20.002 10.089 1.00 92.75 173 ASP A C 1
ATOM 1356 O O . ASP A 1 173 ? -18.015 19.821 10.266 1.00 92.75 173 ASP A O 1
ATOM 1360 N N . THR A 1 174 ? -15.901 19.115 10.489 1.00 91.25 174 THR A N 1
ATOM 1361 C CA . THR A 1 174 ? -16.207 17.888 11.244 1.00 91.25 174 THR A CA 1
ATOM 1362 C C . THR A 1 174 ? -16.467 18.145 12.734 1.00 91.25 174 THR A C 1
ATOM 1364 O O . THR A 1 174 ? -16.935 17.257 13.459 1.00 91.25 174 THR A O 1
ATOM 1367 N N . SER A 1 175 ? -16.206 19.366 13.214 1.00 93.25 175 SER A N 1
ATOM 1368 C CA . SER A 1 175 ? -16.490 19.759 14.594 1.00 93.25 175 SER A CA 1
ATOM 1369 C C . SER A 1 175 ? -17.978 20.045 14.796 1.00 93.25 175 SER A C 1
ATOM 1371 O O . SER A 1 175 ? -18.536 19.622 15.809 1.00 93.25 175 SER A O 1
ATOM 1373 N N . THR A 1 176 ? -18.641 20.629 13.794 1.00 92.62 176 THR A N 1
ATOM 1374 C CA . THR A 1 176 ? -20.085 20.920 13.808 1.00 92.62 176 THR A CA 1
ATOM 1375 C C . THR A 1 176 ? -20.910 19.807 13.170 1.00 92.62 176 THR A C 1
ATOM 1377 O O . THR A 1 176 ? -21.957 19.433 13.703 1.00 92.62 176 THR A O 1
ATOM 1380 N N . TYR A 1 177 ? -20.429 19.211 12.078 1.00 95.31 177 TYR A N 1
ATOM 1381 C CA . TYR A 1 177 ? -21.201 18.247 11.293 1.00 95.31 177 TYR A CA 1
ATOM 1382 C C . TYR A 1 177 ? -20.607 16.839 11.322 1.00 95.31 177 TYR A C 1
ATOM 1384 O O . TYR A 1 177 ? -19.498 16.602 11.808 1.00 95.31 177 TYR A O 1
ATOM 1392 N N . THR A 1 178 ? -21.389 15.882 10.834 1.00 89.69 178 THR A N 1
ATOM 1393 C CA . THR A 1 178 ? -20.949 14.525 10.503 1.00 89.69 178 THR A CA 1
ATOM 1394 C C . THR A 1 178 ? -21.267 14.274 9.037 1.00 89.69 178 THR A C 1
ATOM 1396 O O . THR A 1 178 ? -22.433 14.311 8.642 1.00 89.69 178 THR A O 1
ATOM 1399 N N . TYR A 1 179 ? -20.241 14.021 8.231 1.00 90.50 179 TYR A N 1
ATOM 1400 C CA . TYR A 1 179 ? -20.379 13.744 6.804 1.00 90.50 179 TYR A CA 1
ATOM 1401 C C . TYR A 1 179 ? -20.567 12.245 6.596 1.00 90.50 179 TYR A C 1
ATOM 1403 O O . TYR A 1 179 ? -19.832 11.438 7.169 1.00 90.50 179 TYR A O 1
ATOM 1411 N N . LYS A 1 180 ? -21.575 11.867 5.809 1.00 90.56 180 LYS A N 1
ATOM 1412 C CA . LYS A 1 180 ? -21.766 10.476 5.397 1.00 90.56 180 LYS A CA 1
ATOM 1413 C C . LYS A 1 180 ? -20.770 10.108 4.305 1.00 90.56 180 LYS A C 1
ATOM 1415 O O . LYS A 1 180 ? -20.161 10.971 3.678 1.00 90.56 180 LYS A O 1
ATOM 1420 N N . GLU A 1 181 ? -20.625 8.810 4.095 1.00 82.62 181 GLU A N 1
ATOM 1421 C CA . GLU A 1 181 ? -19.745 8.277 3.069 1.00 82.62 181 GLU A CA 1
ATOM 1422 C C . GLU A 1 181 ? -20.208 8.694 1.656 1.00 82.62 181 GLU A C 1
ATOM 1424 O O . GLU A 1 181 ? -21.405 8.617 1.372 1.00 82.62 181 GLU A O 1
ATOM 1429 N N . PRO A 1 182 ? -19.293 9.145 0.776 1.00 88.00 182 PRO A N 1
ATOM 1430 C CA . PRO A 1 182 ? -19.598 9.406 -0.626 1.00 88.00 182 PRO A CA 1
ATOM 1431 C C . PRO A 1 182 ? -19.979 8.149 -1.398 1.00 88.00 182 PRO A C 1
ATOM 1433 O O . PRO A 1 182 ? -19.248 7.159 -1.397 1.00 88.00 182 PRO A O 1
ATOM 1436 N N . GLU A 1 183 ? -21.091 8.235 -2.121 1.00 84.00 183 GLU A N 1
ATOM 1437 C CA . GLU A 1 183 ? -21.613 7.177 -2.981 1.00 84.00 183 GLU A CA 1
ATOM 1438 C C . GLU A 1 183 ? -21.603 7.628 -4.444 1.00 84.00 183 GLU A C 1
ATOM 1440 O O . GLU A 1 183 ? -21.977 8.760 -4.763 1.00 84.00 183 GLU A O 1
ATOM 1445 N N . GLN A 1 184 ? -21.185 6.737 -5.345 1.00 89.06 184 GLN A N 1
ATOM 1446 C CA . GLN A 1 184 ? -21.209 7.002 -6.780 1.00 89.06 184 GLN A CA 1
ATOM 1447 C C . GLN A 1 184 ? -22.590 6.690 -7.364 1.00 89.06 184 GLN A C 1
ATOM 1449 O O . GLN A 1 184 ? -23.151 5.618 -7.132 1.00 89.06 184 GLN A O 1
ATOM 1454 N N . LYS A 1 185 ? -23.120 7.610 -8.167 1.00 82.56 185 LYS A N 1
ATOM 1455 C CA . LYS A 1 185 ? -24.355 7.437 -8.934 1.00 82.56 185 LYS A CA 1
ATOM 1456 C C . LYS A 1 185 ? -24.073 6.805 -10.296 1.00 82.56 185 LYS A C 1
ATOM 1458 O O . LYS A 1 185 ? -22.948 6.786 -10.791 1.00 82.56 185 LYS A O 1
ATOM 1463 N N . SER A 1 186 ? -25.131 6.324 -10.944 1.00 81.06 186 SER A N 1
ATOM 1464 C CA . SER A 1 186 ? -25.058 5.682 -12.264 1.00 81.06 186 SER A CA 1
ATOM 1465 C C . SER A 1 186 ? -24.546 6.590 -13.388 1.00 81.06 186 SER A C 1
ATOM 1467 O O . SER A 1 186 ? -24.090 6.084 -14.407 1.00 81.06 186 SER A O 1
ATOM 1469 N N . ASP A 1 187 ? -24.639 7.911 -13.226 1.00 77.56 187 ASP A N 1
ATOM 1470 C CA . ASP A 1 187 ? -24.124 8.912 -14.170 1.00 77.56 187 ASP A CA 1
ATOM 1471 C C . ASP A 1 187 ? -22.637 9.252 -13.944 1.00 77.56 187 ASP A C 1
ATOM 1473 O O . ASP A 1 187 ? -22.081 10.096 -14.642 1.00 77.56 187 ASP A O 1
ATOM 1477 N N . GLY A 1 188 ? -21.980 8.588 -12.987 1.00 79.38 188 GLY A N 1
ATOM 1478 C CA . GLY A 1 188 ? -20.577 8.809 -12.642 1.00 79.38 188 GLY A CA 1
ATOM 1479 C C . GLY A 1 188 ? -20.339 9.955 -11.658 1.00 79.38 188 GLY A C 1
ATOM 1480 O O . GLY A 1 188 ? -19.203 10.106 -11.203 1.00 79.38 188 GLY A O 1
ATOM 1481 N N . SER A 1 189 ? -21.374 10.720 -11.288 1.00 88.12 189 SER A N 1
ATOM 1482 C CA . SER A 1 189 ? -21.296 11.715 -10.213 1.00 88.12 189 SER A CA 1
ATOM 1483 C C . SER A 1 189 ? -21.206 11.046 -8.840 1.00 88.12 189 SER A C 1
ATOM 1485 O O . SER A 1 189 ? -21.608 9.896 -8.653 1.00 88.12 189 SER A O 1
ATOM 1487 N N . TRP A 1 190 ? -20.681 11.770 -7.860 1.00 93.50 190 TRP A N 1
ATOM 1488 C CA . TRP A 1 190 ? -20.590 11.330 -6.471 1.00 93.50 190 TRP A CA 1
ATOM 1489 C C . TRP A 1 190 ? -21.461 12.204 -5.580 1.00 93.50 190 TRP A C 1
ATOM 1491 O O . TRP A 1 190 ? -21.511 13.414 -5.769 1.00 93.50 190 TRP A O 1
ATOM 1501 N N . GLY A 1 191 ? -22.132 11.617 -4.591 1.00 92.88 191 GLY A N 1
ATOM 1502 C CA . GLY A 1 191 ? -22.953 12.364 -3.643 1.00 92.88 191 GLY A CA 1
ATOM 1503 C C . GLY A 1 191 ? -22.745 11.931 -2.200 1.00 92.88 191 GLY A C 1
ATOM 1504 O O . GLY A 1 191 ? -22.551 10.751 -1.921 1.00 92.88 191 GLY A O 1
ATOM 1505 N N . PHE A 1 192 ? -22.816 12.887 -1.275 1.00 93.06 192 PHE A N 1
ATOM 1506 C CA . PHE A 1 192 ? -22.884 12.617 0.163 1.00 93.06 192 PHE A CA 1
ATOM 1507 C C . PHE A 1 192 ? -23.686 13.691 0.891 1.00 93.06 192 PHE A C 1
ATOM 1509 O O . PHE A 1 192 ? -23.696 14.861 0.514 1.00 93.06 192 PHE A O 1
ATOM 1516 N N . SER A 1 193 ? -24.357 13.285 1.967 1.00 93.69 193 SER A N 1
ATOM 1517 C CA . SER A 1 193 ? -25.071 14.191 2.872 1.00 93.69 193 SER A CA 1
ATOM 1518 C C . SER A 1 193 ? -24.285 14.418 4.157 1.00 93.69 193 SER A C 1
ATOM 1520 O O . SER A 1 193 ? -23.570 13.516 4.598 1.00 93.69 193 SER A O 1
ATOM 1522 N N . PHE A 1 194 ? -24.507 15.542 4.826 1.00 94.31 194 PHE A N 1
ATOM 1523 C CA . PHE A 1 194 ? -23.996 15.794 6.169 1.00 94.31 194 PHE A CA 1
ATOM 1524 C C . PHE A 1 194 ? -25.120 16.155 7.137 1.00 94.31 194 PHE A C 1
ATOM 1526 O O . PHE A 1 194 ? -26.146 16.727 6.761 1.00 94.31 194 PHE A O 1
ATOM 1533 N N . VAL A 1 195 ? -24.937 15.753 8.391 1.00 92.00 195 VAL A N 1
ATOM 1534 C CA . VAL A 1 195 ? -25.909 15.936 9.472 1.00 92.00 195 VAL A CA 1
ATOM 1535 C C . VAL A 1 195 ? -25.308 16.744 10.615 1.00 92.00 195 VAL A C 1
ATOM 1537 O O . VAL A 1 195 ? -24.094 16.716 10.827 1.00 92.00 195 VAL A O 1
ATOM 1540 N N . ASP A 1 196 ? -26.148 17.450 11.366 1.00 94.88 196 ASP A N 1
ATOM 1541 C CA . ASP A 1 196 ? -25.748 18.079 12.627 1.00 94.88 196 ASP A CA 1
ATOM 1542 C C . ASP A 1 196 ? -25.419 17.023 13.709 1.00 94.88 196 ASP A C 1
ATOM 1544 O O . ASP A 1 196 ? -25.624 15.818 13.527 1.00 94.88 196 ASP A O 1
ATOM 1548 N N . LYS A 1 197 ? -24.907 17.451 14.871 1.00 92.06 197 LYS A N 1
ATOM 1549 C CA . LYS A 1 197 ? -24.615 16.532 15.995 1.00 92.06 197 LYS A CA 1
ATOM 1550 C C . LYS A 1 197 ? -25.855 15.863 16.600 1.00 92.06 197 LYS A C 1
ATOM 1552 O O . LYS A 1 197 ? -25.707 14.890 17.335 1.00 92.06 197 LYS A O 1
ATOM 1557 N N . SER A 1 198 ? -27.050 16.357 16.292 1.00 92.69 198 SER A N 1
ATOM 1558 C CA . SER A 1 198 ? -28.321 15.738 16.678 1.00 92.69 198 SER A CA 1
ATOM 1559 C C . SER A 1 198 ? -28.809 14.717 15.639 1.00 92.69 198 SER A C 1
ATOM 1561 O O . SER A 1 198 ? -29.800 14.033 15.880 1.00 92.69 198 SER A O 1
ATOM 1563 N N . GLY A 1 199 ? -28.113 14.585 14.503 1.00 88.94 199 GLY A N 1
ATOM 1564 C CA . GLY A 1 199 ? -28.442 13.674 13.411 1.00 88.94 199 GLY A CA 1
ATOM 1565 C C . GLY A 1 199 ? -29.411 14.240 12.368 1.00 88.94 199 GLY A C 1
ATOM 1566 O O . GLY A 1 199 ? -29.827 13.490 11.483 1.00 88.94 199 GLY A O 1
ATOM 1567 N N . ASN A 1 200 ? -29.772 15.526 12.424 1.00 93.88 200 ASN A N 1
ATOM 1568 C CA . ASN A 1 200 ? -30.654 16.139 11.426 1.00 93.88 200 ASN A CA 1
ATOM 1569 C C . ASN A 1 200 ? -29.886 16.467 10.145 1.00 93.88 200 ASN A C 1
ATOM 1571 O O . ASN A 1 200 ? -28.749 16.933 10.206 1.00 93.88 200 ASN A O 1
ATOM 1575 N N . LEU A 1 201 ? -30.521 16.271 8.985 1.00 92.69 201 LEU A N 1
ATOM 1576 C CA . LEU A 1 201 ? -29.948 16.634 7.687 1.00 92.69 201 LEU A CA 1
ATOM 1577 C C . LEU A 1 201 ? -29.650 18.137 7.637 1.00 92.69 201 LEU A C 1
ATOM 1579 O O . LEU A 1 201 ? -30.562 18.953 7.751 1.00 92.69 201 LEU A O 1
ATOM 1583 N N . ALA A 1 202 ? -28.379 18.480 7.448 1.00 93.88 202 ALA A N 1
ATOM 1584 C CA . ALA A 1 202 ? -27.919 19.860 7.339 1.00 93.88 202 ALA A CA 1
ATOM 1585 C C . ALA A 1 202 ? -27.703 20.269 5.873 1.00 93.88 202 ALA A C 1
ATOM 1587 O O . ALA A 1 202 ? -27.978 21.411 5.517 1.00 93.88 202 ALA A O 1
ATOM 1588 N N . GLY A 1 203 ? -27.303 19.325 5.018 1.00 95.75 203 GLY A N 1
ATOM 1589 C CA . GLY A 1 203 ? -27.184 19.537 3.578 1.00 95.75 203 GLY A CA 1
ATOM 1590 C C . GLY A 1 203 ? -26.558 18.348 2.857 1.00 95.75 203 GLY A C 1
ATOM 1591 O O . GLY A 1 203 ? -26.362 17.269 3.434 1.00 95.75 203 GLY A O 1
ATOM 1592 N N . SER A 1 204 ? -26.239 18.540 1.582 1.00 95.56 204 SER A N 1
ATOM 1593 C CA . SER A 1 204 ? -25.562 17.535 0.759 1.00 95.56 204 SER A CA 1
ATOM 1594 C C . SER A 1 204 ? -24.741 18.149 -0.364 1.00 95.56 204 SER A C 1
ATOM 1596 O O . SER A 1 204 ? -25.005 19.272 -0.781 1.00 95.56 204 SER A O 1
ATOM 1598 N N . TYR A 1 205 ? -23.798 17.369 -0.883 1.00 97.31 205 TYR A N 1
ATOM 1599 C CA . TYR A 1 205 ? -23.001 17.709 -2.054 1.00 97.31 205 TYR A CA 1
ATOM 1600 C C . TYR A 1 205 ? -23.235 16.711 -3.183 1.00 97.31 205 TYR A C 1
ATOM 1602 O O . TYR A 1 205 ? -23.426 15.515 -2.935 1.00 97.31 205 TYR A O 1
ATOM 1610 N N . ILE A 1 206 ? -23.169 17.206 -4.417 1.00 94.69 206 ILE A N 1
ATOM 1611 C CA . ILE A 1 206 ? -22.990 16.416 -5.635 1.00 94.69 206 ILE A CA 1
ATOM 1612 C C . ILE A 1 206 ? -21.703 16.894 -6.303 1.00 94.69 206 ILE A C 1
ATOM 1614 O O . ILE A 1 206 ? -21.540 18.079 -6.560 1.00 94.69 206 ILE A O 1
ATOM 1618 N N . VAL A 1 207 ? -20.792 15.970 -6.585 1.00 93.81 207 VAL A N 1
ATOM 1619 C CA . VAL A 1 207 ? -19.590 16.216 -7.380 1.00 93.81 207 VAL A CA 1
ATOM 1620 C C . VAL A 1 207 ? -19.783 15.531 -8.726 1.00 93.81 207 VAL A C 1
ATOM 1622 O O . VAL A 1 207 ? -19.808 14.300 -8.813 1.00 93.81 207 VAL A O 1
ATOM 1625 N N . ASN A 1 208 ? -19.969 16.324 -9.773 1.00 89.81 208 ASN A N 1
ATOM 1626 C CA . ASN A 1 208 ? -20.197 15.846 -11.131 1.00 89.81 208 ASN A CA 1
ATOM 1627 C C . ASN A 1 208 ? -18.939 15.186 -11.699 1.00 89.81 208 ASN A C 1
ATOM 1629 O O . ASN A 1 208 ? -17.826 15.436 -11.246 1.00 89.81 208 ASN A O 1
ATOM 1633 N N . SER A 1 209 ? -19.095 14.349 -12.725 1.00 81.94 209 SER A N 1
ATOM 1634 C CA . SER A 1 209 ? -17.975 13.611 -13.331 1.00 81.94 209 SER A CA 1
ATOM 1635 C C . SER A 1 209 ? -16.857 14.509 -13.879 1.00 81.94 209 SER A C 1
ATOM 1637 O O . SER A 1 209 ? -15.722 14.054 -14.020 1.00 81.94 209 SER A O 1
ATOM 1639 N N . ASP A 1 210 ? -17.177 15.766 -14.198 1.00 82.69 210 ASP A N 1
ATOM 1640 C CA . ASP A 1 210 ? -16.243 16.794 -14.669 1.00 82.69 210 ASP A CA 1
ATOM 1641 C C . ASP A 1 210 ? -15.510 17.538 -13.534 1.00 82.69 210 ASP A C 1
ATOM 1643 O O . ASP A 1 210 ? -14.638 18.365 -13.799 1.00 82.69 210 ASP A O 1
ATOM 1647 N N . GLY A 1 211 ? -15.829 17.227 -12.274 1.00 82.94 211 GLY A N 1
ATOM 1648 C CA . GLY A 1 211 ? -15.242 17.846 -11.089 1.00 82.94 211 GLY A CA 1
ATOM 1649 C C . GLY A 1 211 ? -15.964 19.096 -10.591 1.00 82.94 211 GLY A C 1
ATOM 1650 O O . GLY A 1 211 ? -15.512 19.662 -9.597 1.00 82.94 211 GLY A O 1
ATOM 1651 N N . SER A 1 212 ? -17.058 19.527 -11.231 1.00 88.31 212 SER A N 1
ATOM 1652 C CA . SER A 1 212 ? -17.909 20.593 -10.690 1.00 88.31 212 SER A CA 1
ATOM 1653 C C . SER A 1 212 ? -18.661 20.118 -9.443 1.00 88.31 212 SER A C 1
ATOM 1655 O O . SER A 1 212 ? -19.040 18.951 -9.339 1.00 88.31 212 SER A O 1
ATOM 1657 N N . VAL A 1 213 ? -18.843 21.018 -8.474 1.00 93.81 213 VAL A N 1
ATOM 1658 C CA . VAL A 1 213 ? -19.483 20.726 -7.185 1.00 93.81 213 VAL A CA 1
ATOM 1659 C C . VAL A 1 213 ? -20.769 21.535 -7.067 1.00 93.81 213 VAL A C 1
ATOM 1661 O O . VAL A 1 213 ? -20.769 22.741 -7.297 1.00 93.81 213 VAL A O 1
ATOM 1664 N N . GLU A 1 214 ? -21.847 20.867 -6.678 1.00 91.81 214 GLU A N 1
ATOM 1665 C CA . GLU A 1 214 ? -23.136 21.459 -6.333 1.00 91.81 214 GLU A CA 1
ATOM 1666 C C . GLU A 1 214 ? -23.434 21.187 -4.858 1.00 91.81 214 GLU A C 1
ATOM 1668 O O . GLU A 1 214 ? -23.306 20.053 -4.382 1.00 91.81 214 GLU A O 1
ATOM 1673 N N . LYS A 1 215 ? -23.847 22.226 -4.133 1.00 95.44 215 LYS A N 1
ATOM 1674 C CA . LYS A 1 215 ? -24.235 22.153 -2.724 1.00 95.44 215 LYS A CA 1
ATOM 1675 C C . LYS A 1 215 ? -25.740 22.332 -2.591 1.00 95.44 215 LYS A C 1
ATOM 1677 O O . LYS A 1 215 ? -26.341 23.119 -3.316 1.00 95.44 215 LYS A O 1
ATOM 1682 N N . PHE A 1 216 ? -26.337 21.601 -1.658 1.00 93.62 216 PHE A N 1
ATOM 1683 C CA . PHE A 1 216 ? -27.764 21.654 -1.372 1.00 93.62 216 PHE A CA 1
ATOM 1684 C C . PHE A 1 216 ? -28.015 21.832 0.124 1.00 93.62 216 PHE A C 1
ATOM 1686 O O . PHE A 1 216 ? -27.346 21.204 0.952 1.00 93.62 216 PHE A O 1
ATOM 1693 N N . ASP A 1 217 ? -29.026 22.631 0.456 1.00 92.62 217 ASP A N 1
ATOM 1694 C CA . ASP A 1 217 ? -29.478 22.866 1.824 1.00 92.62 217 ASP A CA 1
ATOM 1695 C C . ASP A 1 217 ? -30.214 21.649 2.429 1.00 92.62 217 ASP A C 1
ATOM 1697 O O . ASP A 1 217 ? -30.455 20.623 1.786 1.00 92.62 217 ASP A O 1
ATOM 1701 N N . SER A 1 218 ? -30.628 21.768 3.693 1.00 92.62 218 SER A N 1
ATOM 1702 C CA . SER A 1 218 ? -31.410 20.743 4.412 1.00 92.62 218 SER A CA 1
ATOM 1703 C C . SER A 1 218 ? -32.733 20.325 3.742 1.00 92.62 218 SER A C 1
ATOM 1705 O O . SER A 1 218 ? -33.304 19.292 4.101 1.00 92.62 218 SER A O 1
ATOM 1707 N N . LYS A 1 219 ? -33.244 21.107 2.784 1.00 91.88 219 LYS A N 1
ATOM 1708 C CA . LYS A 1 219 ? -34.465 20.834 2.010 1.00 91.88 219 LYS A CA 1
ATOM 1709 C C . LYS A 1 219 ? -34.160 20.341 0.594 1.00 91.88 219 LYS A C 1
ATOM 1711 O O . LYS A 1 219 ? -35.096 20.147 -0.185 1.00 91.88 219 LYS A O 1
ATOM 1716 N N . GLY A 1 220 ? -32.887 20.135 0.259 1.00 85.12 220 GLY A N 1
ATOM 1717 C CA . GLY A 1 220 ? -32.443 19.718 -1.065 1.00 85.12 220 GLY A CA 1
ATOM 1718 C C . GLY A 1 220 ? -32.535 20.823 -2.118 1.00 85.12 220 GLY A C 1
ATOM 1719 O O . GLY A 1 220 ? -32.660 20.508 -3.298 1.00 85.12 220 GLY A O 1
ATOM 1720 N N . GLN A 1 221 ? -32.536 22.098 -1.718 1.00 88.75 221 GLN A N 1
ATOM 1721 C CA . GLN A 1 221 ? -32.472 23.231 -2.646 1.00 88.75 221 GLN A CA 1
ATOM 1722 C C . GLN A 1 221 ? -31.010 23.618 -2.903 1.00 88.75 221 GLN A C 1
ATOM 1724 O O . GLN A 1 221 ? -30.236 23.593 -1.948 1.00 88.75 221 GLN A O 1
ATOM 1729 N N . PRO A 1 222 ? -30.628 23.976 -4.144 1.00 90.62 222 PRO A N 1
ATOM 1730 C CA . PRO A 1 222 ? -29.280 24.460 -4.441 1.00 90.62 222 PRO A CA 1
ATOM 1731 C C . PRO A 1 222 ? -28.909 25.685 -3.596 1.00 90.62 222 PRO A C 1
ATOM 1733 O O . PRO A 1 222 ? -29.754 26.564 -3.399 1.00 90.62 222 PRO A O 1
ATOM 1736 N N . GLU A 1 223 ? -27.659 25.737 -3.133 1.00 81.81 223 GLU A N 1
ATOM 1737 C CA . GLU A 1 223 ? -27.081 26.841 -2.348 1.00 81.81 223 GLU A CA 1
ATOM 1738 C C . GLU A 1 223 ? -26.039 27.641 -3.144 1.00 81.81 223 GLU A C 1
ATOM 1740 O O . GLU A 1 223 ? -25.228 27.011 -3.863 1.00 81.81 223 GLU A O 1
#

Organism: Staphylococcus carnosus (strain TM300) (NCBI:txid396513)

pLDDT: mean 80.29, std 17.97, range [26.09, 97.31]

Radius of gyration: 22.1 Å; chains: 1; bounding box: 59×62×36 Å

Foldseek 3Di:
DDCQPPFPFVVWAQDLVCQVVQWDWAQDPNDTDIDGANAWEWEWADPCLAPPDDPQKTKIWTPDINYPFIWIWIDGPFKIWIGGDDDRHHPVNSVVRTRIDTPVVVCVVPVPPPCPVVSVVRYHYHHDHDDPPPPDDDDDDDDDDDDPPPDQDFDDQVCLQVLVCVVVVHHDPPVFKDKDRWDADPQSKIKIFIAGPVRQTAWMWIQHRRSDIWIAGSVRHTD

Sequence (223 aa):
MFAVGHSKYAKTTISAEELLNHSYEKLDSLKKVQKSIQNIKFQRTFDGQVPGQPSNMDVYESYESKGNYLTMMAMTDSQIIIMPEQGTNTYQQLLDYGAIYNLKDLYEKYKDNPNFSKVVNMISVSETPEVGTSSKSDSSSESNAKESTSSSGTVTRANVIDKVEDYEGHKLDTSTYTYKEPEQKSDGSWGFSFVDKSGNLAGSYIVNSDGSVEKFDSKGQPE

Secondary structure (DSSP, 8-state):
-------TTGGGSPPHHHHHTTEEEEEETTEEEEEE-S-EEEEEPPTTSSTT--TT-EEEEES--SSSSPEEEEE-SSEEEEEE--SS--HHHHHHHSEEEEHHHHHHHHTT-TTHHHHHHTEEEE-SPP----------------------PPP-TTTHHHHHHHHHTS---TTTEEEPPPEE-TTS-EEEEEEETTS-EEEEEEE-TTS-EEEEETTS-B-